Protein AF-A0A956DJS5-F1 (afdb_monomer_lite)

pLDDT: mean 78.7, std 23.46, range [29.69, 98.38]

Radius of gyration: 31.56 Å; chains: 1; bounding box: 101×63×83 Å

Sequence (351 aa):
MPPSDDIDRLMRAALDHLREQRPTEAASSWRAVLSLDPDHGEARTLLAALDNKVLAPSTPRRDVVDIARYVPPRSEPLELHIAPHDEPAPDRDFNFGLTLIQRGHFEEALSVLRPLRRLAPDDERLSVRIREAAEGLLRALYDDLGDLDEVPRRVKALLDDAPATLREVFQLVDGIVTYDDILASSHLGRLTTCKRLVELLEGGYIASVPRQSHSLPSRSASPDPQKRARRKFRNTREFMVPKFADAELDSSDDDGPPSTSRAPTLAPPAPDELEPSSHPSDPEPSSQAPKTDRAPTRDEWQERFAAATRAYLRRDLDEAIRLFERCLAERPDDKRTLHNLEKLRKRRRKP

Secondary structure (DSSP, 8-state):
---HHHHHHHHHHHHHHHHTT-HHHHHHHHHHHHHH-TT-HHHHHHHHHHHHHHSS-----------SS----------------SS--HHHHHHHHHHHHHHT-HHHHHHHHHHHHHH-TT-HHHHHHHHHHHHHHHHHHHHHH--TT--EEE-GGGTTTS-TTTHHHHHH--SSS-HHHHHHH-TT-HHHHHHHHHHHHHTTSEEE-----------------S--S---------------------------------PPPP-PPPP----------PPP----------PPPHHHHHHHHHHHHHHHHTT-HHHHHHHHHHHHHH-TT-HHHHHHHHHHHHHHT--

Structure (mmCIF, N/CA/C/O backbone):
data_AF-A0A956DJS5-F1
#
_entry.id   AF-A0A956DJS5-F1
#
loop_
_atom_site.group_PDB
_atom_site.id
_atom_site.type_symbol
_atom_site.label_atom_id
_atom_site.label_alt_id
_atom_site.label_comp_id
_atom_site.label_asym_id
_atom_site.label_entity_id
_atom_site.label_seq_id
_atom_site.pdbx_PDB_ins_code
_atom_site.Cartn_x
_atom_site.Cartn_y
_atom_site.Cartn_z
_atom_site.occupancy
_atom_site.B_iso_or_equiv
_atom_site.auth_seq_id
_atom_site.auth_comp_id
_atom_site.auth_asym_id
_atom_site.auth_atom_id
_atom_site.pdbx_PDB_model_num
ATOM 1 N N . MET A 1 1 ? 51.069 3.051 9.308 1.00 55.12 1 MET A N 1
ATOM 2 C CA . MET A 1 1 ? 49.837 2.267 9.504 1.00 55.12 1 MET A CA 1
ATOM 3 C C . MET A 1 1 ? 49.299 2.612 10.876 1.00 55.12 1 MET A C 1
ATOM 5 O O . MET A 1 1 ? 50.095 2.565 11.810 1.00 55.12 1 MET A O 1
ATOM 9 N N . PRO A 1 2 ? 48.035 3.043 10.999 1.00 59.53 2 PRO A N 1
ATOM 10 C CA . PRO A 1 2 ? 47.410 3.182 12.309 1.00 59.53 2 PRO A CA 1
ATOM 11 C C . PRO A 1 2 ? 47.469 1.826 13.035 1.00 59.53 2 PRO A C 1
ATOM 13 O O . PRO A 1 2 ? 47.424 0.785 12.373 1.00 59.53 2 PRO A O 1
ATOM 16 N N . PRO A 1 3 ? 47.640 1.804 14.364 1.00 81.25 3 PRO A N 1
ATOM 17 C CA . PRO A 1 3 ? 47.662 0.553 15.105 1.00 81.25 3 PRO A CA 1
ATOM 18 C C . PRO A 1 3 ? 46.282 -0.106 14.997 1.00 81.25 3 PRO A C 1
ATOM 20 O O . PRO A 1 3 ? 45.277 0.483 15.392 1.00 81.25 3 PRO A O 1
ATOM 23 N N . SER A 1 4 ? 46.242 -1.327 14.457 1.00 89.38 4 SER A N 1
ATOM 24 C CA . SER A 1 4 ? 45.027 -2.155 14.330 1.00 89.38 4 SER A CA 1
ATOM 25 C C . SER A 1 4 ? 44.218 -2.205 15.635 1.00 89.38 4 SER A C 1
ATOM 27 O O . SER A 1 4 ? 42.989 -2.213 15.619 1.00 89.38 4 SER A O 1
ATOM 29 N N . ASP A 1 5 ? 44.913 -2.142 16.771 1.00 95.56 5 ASP A N 1
ATOM 30 C CA . ASP A 1 5 ? 44.331 -2.189 18.110 1.00 95.56 5 ASP A CA 1
ATOM 31 C C . ASP A 1 5 ? 43.386 -1.015 18.420 1.00 95.56 5 ASP A C 1
ATOM 33 O O . ASP A 1 5 ? 42.414 -1.185 19.164 1.00 95.56 5 ASP A O 1
ATOM 37 N N . ASP A 1 6 ? 43.632 0.176 17.860 1.00 95.88 6 ASP A N 1
ATOM 38 C CA . ASP A 1 6 ? 42.771 1.344 18.083 1.00 95.88 6 ASP A CA 1
ATOM 39 C C . ASP A 1 6 ? 41.445 1.218 17.319 1.00 95.88 6 ASP A C 1
ATOM 41 O O . ASP A 1 6 ? 40.393 1.572 17.861 1.00 95.88 6 ASP A O 1
ATOM 45 N N . ILE A 1 7 ? 41.479 0.657 16.104 1.00 96.94 7 ILE A N 1
ATOM 46 C CA . ILE A 1 7 ? 40.281 0.372 15.300 1.00 96.94 7 ILE A CA 1
ATOM 47 C C . ILE A 1 7 ? 39.413 -0.665 16.020 1.00 96.94 7 ILE A C 1
ATOM 49 O O . ILE A 1 7 ? 38.229 -0.416 16.257 1.00 96.94 7 ILE A O 1
ATOM 53 N N . ASP A 1 8 ? 40.004 -1.774 16.473 1.00 97.06 8 ASP A N 1
ATOM 54 C CA . ASP A 1 8 ? 39.270 -2.829 17.181 1.00 97.06 8 ASP A CA 1
ATOM 55 C C . ASP A 1 8 ? 38.662 -2.340 18.503 1.00 97.06 8 ASP A C 1
ATOM 57 O O . ASP A 1 8 ? 37.559 -2.750 18.886 1.00 97.06 8 ASP A O 1
ATOM 61 N N . ARG A 1 9 ? 39.369 -1.455 19.220 1.00 97.88 9 ARG A N 1
ATOM 62 C CA . ARG A 1 9 ? 38.865 -0.839 20.455 1.00 97.88 9 ARG A CA 1
ATOM 63 C C . ARG A 1 9 ? 37.656 0.054 20.175 1.00 97.88 9 ARG A C 1
ATOM 65 O O . ARG A 1 9 ? 36.668 -0.034 20.904 1.00 97.88 9 ARG A O 1
ATOM 72 N N . LEU A 1 10 ? 37.715 0.885 19.133 1.00 97.81 10 LEU A N 1
ATOM 73 C CA . LEU A 1 10 ? 36.608 1.764 18.739 1.00 97.81 10 LEU A CA 1
ATOM 74 C C . LEU A 1 10 ? 35.397 0.971 18.230 1.00 97.81 10 LEU A C 1
ATOM 76 O O . LEU A 1 10 ? 34.268 1.294 18.599 1.00 97.81 10 LEU A O 1
ATOM 80 N N . MET A 1 11 ? 35.620 -0.099 17.461 1.00 98.06 11 MET A N 1
ATOM 81 C CA . MET A 1 11 ? 34.554 -0.995 16.999 1.00 98.06 11 MET A CA 1
ATOM 82 C C . MET A 1 11 ? 33.835 -1.677 18.169 1.00 98.06 11 MET A C 1
ATOM 84 O O . MET A 1 11 ? 32.603 -1.703 18.206 1.00 98.06 11 MET A O 1
ATOM 88 N N . ARG A 1 12 ? 34.578 -2.167 19.172 1.00 98.12 12 ARG A N 1
ATOM 89 C CA . ARG A 1 12 ? 33.988 -2.739 20.397 1.00 98.12 12 ARG A CA 1
ATOM 90 C C . ARG A 1 12 ? 33.184 -1.708 21.191 1.00 98.12 12 ARG A C 1
ATOM 92 O O . ARG A 1 12 ? 32.041 -1.991 21.540 1.00 98.12 12 ARG A O 1
ATOM 99 N N . ALA A 1 13 ? 33.732 -0.509 21.398 1.00 98.06 13 ALA A N 1
ATOM 100 C CA . ALA A 1 13 ? 33.034 0.571 22.099 1.00 98.06 13 ALA A CA 1
ATOM 101 C C . ALA A 1 13 ? 31.717 0.962 21.404 1.00 98.06 13 ALA A C 1
ATOM 103 O O . ALA A 1 13 ? 30.693 1.130 22.065 1.00 98.06 13 ALA A O 1
ATOM 104 N N . ALA A 1 14 ? 31.710 1.030 20.068 1.00 97.75 14 ALA A N 1
ATOM 105 C CA . ALA A 1 14 ? 30.505 1.334 19.299 1.00 97.75 14 ALA A CA 1
ATOM 106 C C . ALA A 1 14 ? 29.394 0.286 19.502 1.00 97.75 14 ALA A C 1
ATOM 108 O O . ALA A 1 14 ? 28.222 0.629 19.674 1.00 97.75 14 ALA A O 1
ATOM 109 N N . LEU A 1 15 ? 29.756 -1.001 19.518 1.00 96.62 15 LEU A N 1
ATOM 110 C CA . LEU A 1 15 ? 28.809 -2.092 19.762 1.00 96.62 15 LEU A CA 1
ATOM 111 C C . LEU A 1 15 ? 28.285 -2.097 21.204 1.00 96.62 15 LEU A C 1
ATOM 113 O O . LEU A 1 15 ? 27.111 -2.403 21.421 1.00 96.62 15 LEU A O 1
ATOM 117 N N . ASP A 1 16 ? 29.115 -1.733 22.180 1.00 97.62 16 ASP A N 1
ATOM 118 C CA . ASP A 1 16 ? 28.684 -1.591 23.572 1.00 97.62 16 ASP A CA 1
ATOM 119 C C . ASP A 1 16 ? 27.716 -0.410 23.743 1.00 97.62 16 ASP A C 1
ATOM 121 O O . ASP A 1 16 ? 26.655 -0.577 24.348 1.00 97.62 16 ASP A O 1
ATOM 125 N N . HIS A 1 17 ? 27.969 0.729 23.090 1.00 97.38 17 HIS A N 1
ATOM 126 C CA . HIS A 1 17 ? 27.016 1.844 23.050 1.00 97.38 17 HIS A CA 1
ATOM 127 C C . HIS A 1 17 ? 25.663 1.449 22.442 1.00 97.38 17 HIS A C 1
ATOM 129 O O . HIS A 1 17 ? 24.614 1.847 22.952 1.00 97.38 17 HIS A O 1
ATOM 135 N N . LEU A 1 18 ? 25.643 0.602 21.407 1.00 95.44 18 LEU A N 1
ATOM 136 C CA . LEU A 1 18 ? 24.383 0.066 20.883 1.00 95.44 18 LEU A CA 1
ATOM 137 C C . LEU A 1 18 ? 23.644 -0.825 21.888 1.00 95.44 18 LEU A C 1
ATOM 139 O O . LEU A 1 18 ? 22.414 -0.757 21.965 1.00 95.44 18 LEU A O 1
ATOM 143 N N . ARG A 1 19 ? 24.361 -1.654 22.659 1.00 94.19 19 ARG A N 1
ATOM 144 C CA . ARG A 1 19 ? 23.760 -2.487 23.719 1.00 94.19 19 ARG A CA 1
ATOM 145 C C . ARG A 1 19 ? 23.142 -1.630 24.823 1.00 94.19 19 ARG A C 1
ATOM 147 O O . ARG A 1 19 ? 22.091 -1.989 25.347 1.00 94.19 19 ARG A O 1
ATOM 154 N N . GLU A 1 20 ? 23.756 -0.487 25.114 1.00 96.38 20 GLU A N 1
ATOM 155 C CA . GLU A 1 20 ? 23.277 0.517 26.072 1.00 96.38 20 GLU A CA 1
ATOM 156 C C . GLU A 1 20 ? 22.179 1.440 25.516 1.00 96.38 20 GLU A C 1
ATOM 158 O O . GLU A 1 20 ? 21.721 2.330 26.225 1.00 96.38 20 GLU A O 1
ATOM 163 N N . GLN A 1 21 ? 21.731 1.237 24.270 1.00 93.94 21 GLN A N 1
ATOM 164 C CA . GLN A 1 21 ? 20.752 2.100 23.592 1.00 93.94 21 GLN A CA 1
ATOM 165 C C . GLN A 1 21 ? 21.219 3.560 23.438 1.00 93.94 21 GLN A C 1
ATOM 167 O O . GLN A 1 21 ? 20.415 4.489 23.481 1.00 93.94 21 GLN A O 1
ATOM 172 N N . ARG A 1 22 ? 22.520 3.759 23.209 1.00 96.75 22 ARG A N 1
ATOM 173 C CA . ARG A 1 22 ? 23.177 5.058 22.995 1.00 96.75 22 ARG A CA 1
ATOM 174 C C . ARG A 1 22 ? 23.642 5.203 21.535 1.00 96.75 22 ARG A C 1
ATOM 176 O O . ARG A 1 22 ? 24.832 5.071 21.240 1.00 96.75 22 ARG A O 1
ATOM 183 N N . PRO A 1 23 ? 22.715 5.398 20.574 1.00 95.50 23 PRO A N 1
ATOM 184 C CA . PRO A 1 23 ? 23.035 5.364 19.145 1.00 95.50 23 PRO A CA 1
ATOM 185 C C . PRO A 1 23 ? 23.939 6.523 18.704 1.00 95.50 23 PRO A C 1
ATOM 187 O O . PRO A 1 23 ? 24.769 6.350 17.817 1.00 95.50 23 PRO A O 1
ATOM 190 N N . THR A 1 24 ? 23.826 7.693 19.333 1.00 95.25 24 THR A N 1
ATOM 191 C CA . THR A 1 24 ? 24.647 8.871 19.019 1.00 95.25 24 THR A CA 1
ATOM 192 C C . THR A 1 24 ? 26.132 8.638 19.289 1.00 95.25 24 THR A C 1
ATOM 194 O O . THR A 1 24 ? 26.986 9.013 18.484 1.00 95.25 24 THR A O 1
ATOM 197 N N . GLU A 1 25 ? 26.445 7.960 20.388 1.00 96.38 25 GLU A N 1
ATOM 198 C CA . GLU A 1 25 ? 27.799 7.609 20.793 1.00 96.38 25 GLU A CA 1
ATOM 199 C C . GLU A 1 25 ? 28.357 6.488 19.918 1.00 96.38 25 GLU A C 1
ATOM 201 O O . GLU A 1 25 ? 29.492 6.595 19.458 1.00 96.38 25 GLU A O 1
ATOM 206 N N . ALA A 1 26 ? 27.537 5.484 19.581 1.00 97.31 26 ALA A N 1
ATOM 207 C CA . ALA A 1 26 ? 27.912 4.452 18.613 1.00 97.31 26 ALA A CA 1
ATOM 208 C C . ALA A 1 26 ? 28.283 5.055 17.244 1.00 97.31 26 ALA A C 1
ATOM 210 O O . ALA A 1 26 ? 29.326 4.721 16.679 1.00 97.31 26 ALA A O 1
ATOM 211 N N . ALA A 1 27 ? 27.480 6.007 16.747 1.00 96.62 27 ALA A N 1
ATOM 212 C CA . ALA A 1 27 ? 27.764 6.723 15.504 1.00 96.62 27 ALA A CA 1
ATOM 213 C C . ALA A 1 27 ? 29.083 7.508 15.579 1.00 96.62 27 ALA A C 1
ATOM 215 O O . ALA A 1 27 ? 29.861 7.501 14.627 1.00 96.62 27 ALA A O 1
ATOM 216 N N . SER A 1 28 ? 29.356 8.169 16.709 1.00 97.50 28 SER A N 1
ATOM 217 C CA . SER A 1 28 ? 30.620 8.882 16.936 1.00 97.50 28 SER A CA 1
ATOM 218 C C . SER A 1 28 ? 31.825 7.934 16.884 1.00 97.50 28 SER A C 1
ATOM 220 O O . SER A 1 28 ? 32.803 8.215 16.188 1.00 97.50 28 SER A O 1
ATOM 222 N N . SER A 1 29 ? 31.730 6.767 17.530 1.00 97.88 29 SER A N 1
ATOM 223 C CA . SER A 1 29 ? 32.787 5.750 17.515 1.00 97.88 29 SER A CA 1
ATOM 224 C C . SER A 1 29 ? 33.063 5.200 16.111 1.00 97.88 29 SER A C 1
ATOM 226 O O . SER A 1 29 ? 34.227 5.086 15.733 1.00 97.88 29 SER A 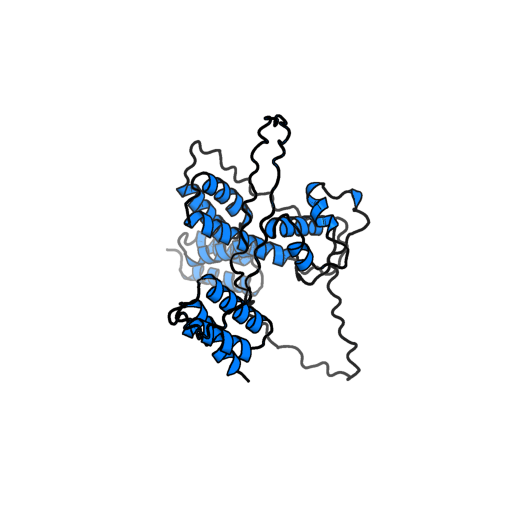O 1
ATOM 228 N N . TRP A 1 30 ? 32.039 4.926 15.293 1.00 97.88 30 TRP A N 1
ATOM 229 C CA . TRP A 1 30 ? 32.261 4.485 13.907 1.00 97.88 30 TRP A CA 1
ATOM 230 C C . TRP A 1 30 ? 32.817 5.586 13.003 1.00 97.88 30 TRP A C 1
ATOM 232 O O . TRP A 1 30 ? 33.661 5.300 12.157 1.00 97.88 30 TRP A O 1
ATOM 242 N N . ARG A 1 31 ? 32.423 6.852 13.196 1.00 97.81 31 ARG A N 1
ATOM 243 C CA . ARG A 1 31 ? 33.061 7.974 12.482 1.00 97.81 31 ARG A CA 1
ATOM 244 C C . ARG A 1 31 ? 34.539 8.096 12.848 1.00 97.81 31 ARG A C 1
ATOM 246 O O . ARG A 1 31 ? 35.350 8.358 11.969 1.00 97.81 31 ARG A O 1
ATOM 253 N N . ALA A 1 32 ? 34.904 7.847 14.107 1.00 97.56 32 ALA A N 1
ATOM 254 C CA . ALA A 1 32 ? 36.306 7.809 14.521 1.00 97.56 32 ALA A CA 1
ATOM 255 C C . ALA A 1 32 ? 37.089 6.670 13.840 1.00 97.56 32 ALA A C 1
ATOM 257 O O . ALA A 1 32 ? 38.228 6.891 13.438 1.00 97.56 32 ALA A O 1
ATOM 258 N N . VAL A 1 33 ? 36.473 5.496 13.636 1.00 97.88 33 VAL A N 1
ATOM 259 C CA . VAL A 1 33 ? 37.070 4.405 12.837 1.00 97.88 33 VAL A CA 1
ATOM 260 C C . VAL A 1 33 ? 37.312 4.855 11.396 1.00 97.88 33 VAL A C 1
ATOM 262 O O . VAL A 1 33 ? 38.421 4.696 10.898 1.00 97.88 33 VAL A O 1
ATOM 265 N N . LEU A 1 34 ? 36.324 5.487 10.756 1.00 97.19 34 LEU A N 1
ATOM 266 C CA . LEU A 1 34 ? 36.444 5.968 9.372 1.00 97.19 34 LEU A CA 1
ATOM 267 C C . LEU A 1 34 ? 37.461 7.109 9.203 1.00 97.19 34 LEU A C 1
ATOM 269 O O . LEU A 1 34 ? 38.010 7.285 8.121 1.00 97.19 34 LEU A O 1
ATOM 273 N N . SER A 1 35 ? 37.749 7.871 10.261 1.00 96.69 35 SER A N 1
ATOM 274 C CA . SER A 1 35 ? 38.840 8.854 10.255 1.00 96.69 35 SER A CA 1
ATOM 275 C C . SER A 1 35 ? 40.230 8.205 10.286 1.00 96.69 35 SER A C 1
ATOM 277 O O . SER A 1 35 ? 41.184 8.802 9.791 1.00 96.69 35 SER A O 1
ATOM 279 N N . LEU A 1 36 ? 40.362 7.012 10.882 1.00 96.56 36 LEU A N 1
ATOM 280 C CA . LEU A 1 36 ? 41.622 6.254 10.929 1.00 96.56 36 LEU A CA 1
ATOM 281 C C . LEU A 1 36 ? 41.824 5.400 9.674 1.00 96.56 36 LEU A C 1
ATOM 283 O O . LEU A 1 36 ? 42.936 5.330 9.152 1.00 96.56 36 LEU A O 1
ATOM 287 N N . ASP A 1 37 ? 40.752 4.766 9.203 1.00 97.56 37 ASP A N 1
ATOM 288 C CA . ASP A 1 37 ? 40.709 3.973 7.981 1.00 97.56 37 ASP A CA 1
ATOM 289 C C . ASP A 1 37 ? 39.448 4.336 7.180 1.00 97.56 37 ASP A C 1
ATOM 291 O O . ASP A 1 37 ? 38.362 3.801 7.443 1.00 97.56 37 ASP A O 1
ATOM 295 N N . PRO A 1 38 ? 39.574 5.246 6.194 1.00 97.38 38 PRO A N 1
ATOM 296 C CA . PRO A 1 38 ? 38.453 5.655 5.366 1.00 97.38 38 PRO A CA 1
ATOM 297 C C . PRO A 1 38 ? 37.752 4.482 4.693 1.00 97.38 38 PRO A C 1
ATOM 299 O O . PRO A 1 38 ? 36.531 4.547 4.552 1.00 97.38 38 PRO A O 1
ATOM 302 N N . ASP A 1 39 ? 38.475 3.423 4.315 1.00 96.75 39 ASP A N 1
ATOM 303 C CA . ASP A 1 39 ? 37.975 2.287 3.532 1.00 96.75 39 ASP A CA 1
ATOM 304 C C . ASP A 1 39 ? 37.471 1.113 4.381 1.00 96.75 39 ASP A C 1
ATOM 306 O O . ASP A 1 39 ? 37.135 0.050 3.850 1.00 96.75 39 ASP A O 1
ATOM 310 N N . HIS A 1 40 ? 37.298 1.321 5.689 1.00 97.19 40 HIS A N 1
ATOM 311 C CA . HIS A 1 40 ? 36.772 0.307 6.594 1.00 97.19 40 HIS A CA 1
ATOM 312 C C . HIS A 1 40 ? 35.292 -0.023 6.301 1.00 97.19 40 HIS A C 1
ATOM 314 O O . HIS A 1 40 ? 34.356 0.607 6.809 1.00 97.19 40 HIS A O 1
ATOM 320 N N . GLY A 1 41 ? 35.061 -1.065 5.495 1.00 96.38 41 GLY A N 1
ATOM 321 C CA . GLY A 1 41 ? 33.735 -1.427 4.973 1.00 96.38 41 GLY A CA 1
ATOM 322 C C . GLY A 1 41 ? 32.670 -1.717 6.040 1.00 96.38 41 GLY A C 1
ATOM 323 O O . GLY A 1 41 ? 31.510 -1.328 5.879 1.00 96.38 41 GLY A O 1
ATOM 324 N N . GLU A 1 42 ? 33.049 -2.347 7.157 1.00 97.31 42 GLU A N 1
ATOM 325 C CA . GLU A 1 42 ? 32.104 -2.683 8.234 1.00 97.31 42 GLU A CA 1
ATOM 326 C C . GLU A 1 42 ? 31.550 -1.433 8.939 1.00 97.31 42 GLU A C 1
ATOM 328 O O . GLU A 1 42 ? 30.335 -1.297 9.079 1.00 97.31 42 GLU A O 1
ATOM 333 N N . ALA A 1 43 ? 32.410 -0.474 9.305 1.00 97.56 43 ALA A N 1
ATOM 334 C CA . ALA A 1 43 ? 32.007 0.776 9.945 1.00 97.56 43 ALA A CA 1
ATOM 335 C C . ALA A 1 43 ? 31.078 1.614 9.046 1.00 97.56 43 ALA A C 1
ATOM 337 O O . ALA A 1 43 ? 30.078 2.139 9.536 1.00 97.56 43 ALA A O 1
ATOM 338 N N . ARG A 1 44 ? 31.335 1.677 7.725 1.00 98.19 44 ARG A N 1
ATOM 339 C CA . ARG A 1 44 ? 30.422 2.335 6.763 1.00 98.19 44 ARG A CA 1
ATOM 340 C C . ARG A 1 44 ? 29.048 1.659 6.734 1.00 98.19 44 ARG A C 1
ATOM 342 O O . ARG A 1 44 ? 28.025 2.339 6.779 1.00 98.19 44 ARG A O 1
ATOM 349 N N . THR A 1 45 ? 29.027 0.325 6.679 1.00 95.94 45 THR A N 1
ATOM 350 C CA . THR A 1 45 ? 27.783 -0.462 6.621 1.00 95.94 45 THR A CA 1
ATOM 351 C C . THR A 1 45 ? 26.944 -0.272 7.885 1.00 95.94 45 THR A C 1
ATOM 353 O O . THR A 1 45 ? 25.735 -0.053 7.804 1.00 95.94 45 THR A O 1
ATOM 356 N N . LEU A 1 46 ? 27.581 -0.313 9.058 1.00 96.62 46 LEU A N 1
ATOM 357 C CA . LEU A 1 46 ? 26.909 -0.135 10.345 1.00 96.62 46 LEU A CA 1
ATOM 358 C C . LEU A 1 46 ? 26.388 1.292 10.545 1.00 96.62 46 LEU A C 1
ATOM 360 O O . LEU A 1 46 ? 25.278 1.466 11.047 1.00 96.62 46 LEU A O 1
ATOM 364 N N . LEU A 1 47 ? 27.142 2.303 10.107 1.00 96.75 47 LEU A N 1
ATOM 365 C CA . LEU A 1 47 ? 26.714 3.698 10.177 1.00 96.75 47 LEU A CA 1
ATOM 366 C C . LEU A 1 47 ? 25.501 3.960 9.270 1.00 96.75 47 LEU A C 1
ATOM 368 O O . LEU A 1 47 ? 24.518 4.529 9.733 1.00 96.75 47 LEU A O 1
ATOM 372 N N . ALA A 1 48 ? 25.505 3.434 8.040 1.00 94.94 48 ALA A N 1
ATOM 373 C CA . ALA A 1 48 ? 24.349 3.511 7.141 1.00 94.94 48 ALA A CA 1
ATOM 374 C C . ALA A 1 48 ? 23.108 2.797 7.713 1.00 94.94 48 ALA A C 1
ATOM 376 O O . ALA A 1 48 ? 21.989 3.305 7.626 1.00 94.94 48 ALA A O 1
ATOM 377 N N . ALA A 1 49 ? 23.290 1.627 8.337 1.00 93.75 49 ALA A N 1
ATOM 378 C CA . ALA A 1 49 ? 22.199 0.908 8.993 1.00 93.75 49 ALA A CA 1
ATOM 379 C C . ALA A 1 49 ? 21.624 1.682 10.192 1.00 93.75 49 ALA A C 1
ATOM 381 O O . ALA A 1 49 ? 20.415 1.639 10.434 1.00 93.75 49 ALA A O 1
ATOM 382 N N . LEU A 1 50 ? 22.476 2.386 10.943 1.00 94.62 50 LEU A N 1
ATOM 383 C CA . LEU A 1 50 ? 22.049 3.202 12.072 1.00 94.62 50 LEU A CA 1
ATOM 384 C C . LEU A 1 50 ? 21.313 4.462 11.622 1.00 94.62 50 LEU A C 1
ATOM 386 O O . LEU A 1 50 ? 20.270 4.757 12.198 1.00 94.62 50 LEU A O 1
ATOM 390 N N . ASP A 1 51 ? 21.791 5.149 10.584 1.00 91.25 51 ASP A N 1
ATOM 391 C CA . ASP A 1 51 ? 21.108 6.320 10.028 1.00 91.25 51 ASP A CA 1
ATOM 392 C C . ASP A 1 51 ? 19.698 5.942 9.560 1.00 91.25 51 ASP A C 1
ATOM 394 O O . ASP A 1 51 ? 18.734 6.587 9.961 1.00 91.25 51 ASP A O 1
ATOM 398 N N . ASN A 1 52 ? 19.536 4.811 8.863 1.00 82.25 52 ASN A N 1
ATOM 399 C CA . ASN A 1 52 ? 18.214 4.296 8.477 1.00 82.25 52 ASN A CA 1
ATOM 400 C C . ASN A 1 52 ? 17.297 4.003 9.678 1.00 82.25 52 ASN A C 1
ATOM 402 O O . ASN A 1 52 ? 16.078 4.121 9.578 1.00 82.25 52 ASN A O 1
ATOM 406 N N . LYS A 1 53 ? 17.866 3.610 10.824 1.00 84.12 53 LYS A N 1
ATOM 407 C CA . LYS A 1 53 ? 17.106 3.291 12.040 1.00 84.12 53 LYS A CA 1
ATOM 408 C C . LYS A 1 53 ? 16.759 4.529 12.869 1.00 84.12 53 LYS A C 1
ATOM 410 O O . LYS A 1 53 ? 15.717 4.533 13.512 1.00 84.12 53 LYS A O 1
ATOM 415 N N . VAL A 1 54 ? 17.622 5.544 12.882 1.00 77.88 54 VAL A N 1
ATOM 416 C CA . VAL A 1 54 ? 17.377 6.830 13.555 1.00 77.88 54 VAL A CA 1
ATOM 417 C C . VAL A 1 54 ? 16.424 7.699 12.727 1.00 77.88 54 VAL A C 1
ATOM 419 O O . VAL A 1 54 ? 15.604 8.411 13.299 1.00 77.88 54 VAL A O 1
ATOM 422 N N . LEU A 1 55 ? 16.489 7.597 11.395 1.00 54.69 55 LEU A N 1
ATOM 423 C CA . LEU A 1 55 ? 15.562 8.245 10.462 1.00 54.69 55 LEU A CA 1
ATOM 424 C C . LEU A 1 55 ? 14.195 7.563 10.393 1.00 54.69 55 LEU A C 1
ATOM 426 O O . LEU A 1 55 ? 13.246 8.195 9.944 1.00 54.69 55 LEU A O 1
ATOM 430 N N . ALA A 1 56 ? 14.065 6.314 10.845 1.00 48.94 56 ALA A N 1
ATOM 431 C CA . ALA A 1 56 ? 12.756 5.727 11.083 1.00 48.94 56 ALA A CA 1
ATOM 432 C C . ALA A 1 56 ? 12.196 6.346 12.375 1.00 48.94 56 ALA A C 1
ATOM 434 O O . ALA A 1 56 ? 12.682 5.993 13.456 1.00 48.94 56 ALA A O 1
ATOM 435 N N . PRO A 1 57 ? 11.214 7.271 12.316 1.00 44.56 57 PRO A N 1
ATOM 436 C CA . PRO A 1 57 ? 10.612 7.801 13.525 1.00 44.56 57 PRO A CA 1
ATOM 437 C C . PRO A 1 57 ? 10.074 6.610 14.309 1.00 44.56 57 PRO A C 1
ATOM 439 O O . PRO A 1 57 ? 9.220 5.863 13.832 1.00 44.56 57 PRO A O 1
ATOM 442 N N . SER A 1 58 ? 10.605 6.395 15.511 1.00 43.44 58 SER A N 1
ATOM 443 C CA . SER A 1 58 ? 9.993 5.484 16.461 1.00 43.44 58 SER A CA 1
ATOM 444 C C . SER A 1 58 ? 8.589 6.019 16.701 1.00 43.44 58 SER A C 1
ATOM 446 O O . SER A 1 58 ? 8.433 6.998 17.428 1.00 43.44 58 SER A O 1
ATOM 448 N N . THR A 1 59 ? 7.588 5.433 16.045 1.00 43.31 59 THR A N 1
ATOM 449 C CA . THR A 1 59 ? 6.180 5.748 16.270 1.00 43.31 59 THR A CA 1
ATOM 450 C C . THR A 1 59 ? 5.951 5.684 17.777 1.00 43.31 59 THR A C 1
ATOM 452 O O . THR A 1 59 ? 6.100 4.597 18.356 1.00 43.31 59 THR A O 1
ATOM 455 N N . PRO A 1 60 ? 5.680 6.812 18.455 1.00 39.53 60 PRO A N 1
ATOM 456 C CA . PRO A 1 60 ? 5.417 6.771 19.878 1.00 39.53 60 PRO A CA 1
ATOM 457 C C . PRO A 1 60 ? 4.189 5.887 20.081 1.00 39.53 60 PRO A C 1
ATOM 459 O O . PRO A 1 60 ? 3.163 6.069 19.424 1.00 39.53 60 PRO A O 1
ATOM 462 N N . ARG A 1 61 ? 4.287 4.907 20.987 1.00 41.72 61 ARG A N 1
ATOM 463 C CA . ARG A 1 61 ? 3.098 4.262 21.548 1.00 41.72 61 ARG A CA 1
ATOM 464 C C . ARG A 1 61 ? 2.271 5.378 22.183 1.00 41.72 61 ARG A C 1
ATOM 466 O O . ARG A 1 61 ? 2.645 5.895 23.231 1.00 41.72 61 ARG A O 1
ATOM 473 N N . ARG A 1 62 ? 1.212 5.788 21.482 1.00 42.25 62 ARG A N 1
ATOM 474 C CA . ARG A 1 62 ? 0.230 6.789 21.903 1.00 42.25 62 ARG A CA 1
ATOM 475 C C . ARG A 1 62 ? -0.498 6.258 23.137 1.00 42.25 62 ARG A C 1
ATOM 477 O O . ARG A 1 62 ? -1.515 5.581 23.022 1.00 42.25 62 ARG A O 1
ATOM 484 N N . ASP A 1 63 ? 0.041 6.562 24.310 1.00 38.78 63 ASP A N 1
ATOM 485 C CA . ASP A 1 63 ? -0.786 6.683 25.500 1.00 38.78 63 ASP A CA 1
ATOM 486 C C . ASP A 1 63 ? -1.638 7.948 25.346 1.00 38.78 63 ASP A C 1
ATOM 488 O O . ASP A 1 63 ? -1.190 8.987 24.858 1.00 38.78 63 ASP A O 1
ATOM 492 N N . VAL A 1 64 ? -2.910 7.791 25.690 1.00 43.53 64 VAL A N 1
ATOM 493 C CA . VAL A 1 64 ? -4.015 8.732 25.515 1.00 43.53 64 VAL A CA 1
ATOM 494 C C . VAL A 1 64 ? -3.681 10.091 26.143 1.00 43.53 64 VAL A C 1
ATOM 496 O O . VAL A 1 64 ? -3.823 10.269 27.349 1.00 43.53 64 VAL A O 1
ATOM 499 N N . VAL A 1 65 ? -3.257 11.060 25.330 1.00 38.34 65 VAL A N 1
ATOM 500 C CA . VAL A 1 65 ? -3.180 12.480 25.705 1.00 38.34 65 VAL A CA 1
ATOM 501 C C . VAL A 1 65 ? -3.781 13.315 24.575 1.00 38.34 65 VAL A C 1
ATOM 503 O O . VAL A 1 65 ? -3.485 13.083 23.404 1.00 38.34 65 VAL A O 1
ATOM 506 N N . ASP A 1 66 ? -4.655 14.246 24.965 1.00 43.72 66 ASP A N 1
ATOM 507 C CA . ASP A 1 66 ? -5.442 15.195 24.166 1.00 43.72 66 ASP A CA 1
ATOM 508 C C . ASP A 1 66 ? -4.859 15.562 22.785 1.00 43.72 66 ASP A C 1
ATOM 510 O O . ASP A 1 66 ? -4.001 16.435 22.638 1.00 43.72 66 ASP A O 1
ATOM 514 N N . ILE A 1 67 ? -5.413 14.940 21.739 1.00 42.16 67 ILE A N 1
ATOM 515 C CA . ILE A 1 67 ? -5.129 15.207 20.319 1.00 42.16 67 ILE A CA 1
ATOM 516 C C . ILE A 1 67 ? -6.044 16.335 19.823 1.00 42.16 67 ILE A C 1
ATOM 518 O O . ILE A 1 67 ? -6.800 16.173 18.872 1.00 42.16 67 ILE A O 1
ATOM 522 N N . ALA A 1 68 ? -6.029 17.491 20.482 1.00 39.94 68 ALA A N 1
ATOM 523 C CA . ALA A 1 68 ? -6.810 18.625 19.989 1.00 39.94 68 ALA A CA 1
ATOM 524 C C . ALA A 1 68 ? -6.049 19.482 18.965 1.00 39.94 68 ALA A C 1
ATOM 526 O O . ALA A 1 68 ? -6.694 20.244 18.253 1.00 39.94 68 ALA A O 1
ATOM 527 N N . ARG A 1 69 ? -4.703 19.426 18.880 1.00 44.06 69 ARG A N 1
ATOM 528 C CA . ARG A 1 69 ? -3.932 20.381 18.039 1.00 44.06 69 ARG A CA 1
ATOM 529 C C . ARG A 1 69 ? -2.596 19.904 17.451 1.00 44.06 69 ARG A C 1
ATOM 531 O O . ARG A 1 69 ? -1.851 20.737 16.945 1.00 44.06 69 ARG A O 1
ATOM 538 N N . TYR A 1 70 ? -2.259 18.616 17.489 1.00 36.97 70 TYR A N 1
ATOM 539 C CA . TYR A 1 70 ? -1.019 18.143 16.857 1.00 36.97 70 TYR A CA 1
ATOM 540 C C . TYR A 1 70 ? -1.306 17.496 15.501 1.00 36.97 70 TYR A C 1
ATOM 542 O O . TYR A 1 70 ? -1.572 16.299 15.422 1.00 36.97 70 TYR A O 1
ATOM 550 N N . VAL A 1 71 ? -1.252 18.315 14.449 1.00 42.34 71 VAL A N 1
ATOM 551 C CA . VAL A 1 71 ? -1.055 17.858 13.069 1.00 42.34 71 VAL A CA 1
ATOM 552 C C . VAL A 1 71 ? 0.457 17.652 12.928 1.00 42.34 71 VAL A C 1
ATOM 554 O O . VAL A 1 71 ? 1.185 18.648 12.974 1.00 42.34 71 VAL A O 1
ATOM 557 N N . PRO A 1 72 ? 0.982 16.413 12.858 1.00 35.12 72 PRO A N 1
ATOM 558 C CA . PRO A 1 72 ? 2.396 16.231 12.552 1.00 35.12 72 PRO A CA 1
ATOM 559 C C . PRO A 1 72 ? 2.695 16.920 11.213 1.00 35.12 72 PRO A C 1
ATOM 561 O O . PRO A 1 72 ? 1.860 16.847 10.307 1.00 35.12 72 PRO A O 1
ATOM 564 N N . PRO A 1 73 ? 3.843 17.605 11.061 1.00 36.22 73 PRO A N 1
ATOM 565 C CA . PRO A 1 73 ? 4.234 18.112 9.759 1.00 36.22 73 PRO A CA 1
ATOM 566 C C . PRO A 1 73 ? 4.332 16.906 8.828 1.00 36.22 73 PRO A C 1
ATOM 568 O O . PRO A 1 73 ? 5.157 16.014 9.038 1.00 36.22 73 PRO A O 1
ATOM 571 N N . ARG A 1 74 ? 3.427 16.864 7.843 1.00 49.03 74 ARG A N 1
ATOM 572 C CA . ARG A 1 74 ? 3.517 15.993 6.672 1.00 49.03 74 ARG A CA 1
ATOM 573 C C . ARG A 1 74 ? 4.973 16.068 6.234 1.00 49.03 74 ARG A C 1
ATOM 575 O O . ARG A 1 74 ? 5.476 17.185 6.099 1.00 49.03 74 ARG A O 1
ATOM 582 N N . SER A 1 75 ? 5.657 14.929 6.109 1.00 40.19 75 SER A N 1
ATOM 583 C CA . SER A 1 75 ? 6.960 14.893 5.447 1.00 40.19 75 SER A CA 1
ATOM 584 C C . SER A 1 75 ? 6.790 15.744 4.203 1.00 40.19 75 SER A C 1
ATOM 586 O O . SER A 1 75 ? 5.891 15.439 3.413 1.00 40.19 75 SER A O 1
ATOM 588 N N . GLU A 1 76 ? 7.495 16.880 4.122 1.00 44.75 76 GLU A N 1
ATOM 589 C CA . GLU A 1 76 ? 7.391 17.718 2.935 1.00 44.75 76 GLU A CA 1
ATOM 590 C C . GLU A 1 76 ? 7.575 16.758 1.766 1.00 44.75 76 GLU A C 1
ATOM 592 O O . GLU A 1 76 ? 8.502 15.934 1.840 1.00 44.75 76 GLU A O 1
ATOM 59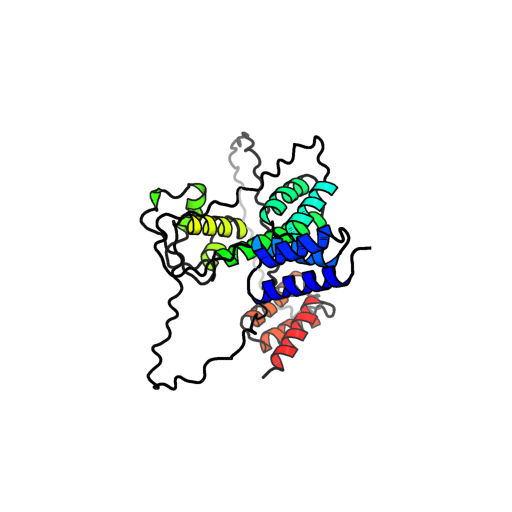7 N N . PRO A 1 77 ? 6.642 16.738 0.786 1.00 50.72 77 PRO A N 1
ATOM 598 C CA . PRO A 1 77 ? 6.835 15.914 -0.393 1.00 50.72 77 PRO A CA 1
ATOM 599 C C . PRO A 1 77 ? 8.261 16.198 -0.806 1.00 50.72 77 PRO A C 1
ATOM 601 O O . PRO A 1 77 ? 8.619 17.375 -0.875 1.00 50.72 77 PRO A O 1
ATOM 604 N N . LEU A 1 78 ? 9.093 15.158 -0.919 1.00 48.97 78 LEU A N 1
ATOM 605 C CA . LEU A 1 78 ? 10.437 15.339 -1.426 1.00 48.97 78 LEU A CA 1
ATOM 606 C C . LEU A 1 78 ? 10.218 16.085 -2.731 1.00 48.97 78 LEU A C 1
ATOM 608 O O . LEU A 1 78 ? 9.775 15.498 -3.719 1.00 48.97 78 LEU A O 1
ATOM 612 N N . GLU A 1 79 ? 10.465 17.396 -2.715 1.00 41.94 79 GLU A N 1
ATOM 613 C CA . GLU A 1 79 ? 10.623 18.188 -3.905 1.00 41.94 79 GLU A CA 1
ATOM 614 C C . GLU A 1 79 ? 11.957 17.699 -4.447 1.00 41.94 79 GLU A C 1
ATOM 616 O O . GLU A 1 79 ? 12.990 18.365 -4.411 1.00 41.94 79 GLU A O 1
ATOM 621 N N . LEU A 1 80 ? 11.939 16.467 -4.957 1.00 50.34 80 LEU A N 1
ATOM 622 C CA . LEU A 1 80 ? 12.669 16.118 -6.133 1.00 50.34 80 LEU A CA 1
ATOM 623 C C . LEU A 1 80 ? 12.165 17.120 -7.163 1.00 50.34 80 LEU A C 1
ATOM 625 O O . LEU A 1 80 ? 11.227 16.884 -7.921 1.00 50.34 80 LEU A O 1
ATOM 629 N N . HIS A 1 81 ? 12.803 18.287 -7.129 1.00 46.59 81 HIS A N 1
ATOM 630 C CA . HIS A 1 81 ? 13.011 19.156 -8.255 1.00 46.59 81 HIS A CA 1
ATOM 631 C C . HIS A 1 81 ? 13.728 18.277 -9.279 1.00 46.59 81 HIS A C 1
ATOM 633 O O . HIS A 1 81 ? 14.950 18.297 -9.435 1.00 46.59 81 HIS A O 1
ATOM 639 N N . ILE A 1 82 ? 12.950 17.413 -9.934 1.00 52.25 82 ILE A N 1
ATOM 640 C CA . ILE A 1 82 ? 13.299 16.847 -11.215 1.00 52.25 82 ILE A CA 1
ATOM 641 C C . ILE A 1 82 ? 13.296 18.090 -12.084 1.00 52.25 82 ILE A C 1
ATOM 643 O O . ILE A 1 82 ? 12.246 18.520 -12.559 1.00 52.25 82 ILE A O 1
ATOM 647 N N . ALA A 1 83 ? 14.456 18.748 -12.172 1.00 51.09 83 ALA A N 1
ATOM 648 C CA . ALA A 1 83 ? 14.673 19.772 -13.171 1.00 51.09 83 ALA A CA 1
ATOM 649 C C . ALA A 1 83 ? 14.121 19.172 -14.466 1.00 51.09 83 ALA A C 1
ATOM 651 O O . ALA A 1 83 ? 14.499 18.030 -14.756 1.00 51.09 83 ALA A O 1
ATOM 652 N N . PRO A 1 84 ? 13.163 19.832 -15.144 1.00 55.22 84 PRO A N 1
ATOM 653 C CA . PRO A 1 84 ? 12.558 19.293 -16.348 1.00 55.22 84 PRO A CA 1
ATOM 654 C C . PRO A 1 84 ? 13.706 18.972 -17.295 1.00 55.22 84 PRO A C 1
ATOM 656 O O . PRO A 1 84 ? 14.356 19.857 -17.839 1.00 55.22 84 PRO A O 1
ATOM 659 N N . HIS A 1 85 ? 14.062 17.693 -17.361 1.00 50.69 85 HIS A N 1
ATOM 660 C CA . HIS A 1 85 ? 15.092 17.231 -18.256 1.00 50.69 85 HIS A CA 1
ATOM 661 C C . HIS A 1 85 ? 14.432 17.276 -19.624 1.00 50.69 85 HIS A C 1
ATOM 663 O O . HIS A 1 85 ? 13.387 16.656 -19.809 1.00 50.69 85 HIS A O 1
ATOM 669 N N . ASP A 1 86 ? 15.023 18.048 -20.533 1.00 58.94 86 ASP A N 1
ATOM 670 C CA . ASP A 1 86 ? 14.439 18.426 -21.825 1.00 58.94 86 ASP A CA 1
ATOM 671 C C . ASP A 1 86 ? 14.058 17.243 -22.737 1.00 58.94 86 ASP A C 1
ATOM 673 O O . ASP A 1 86 ? 13.396 17.451 -23.749 1.00 58.94 86 ASP A O 1
ATOM 677 N N . GLU A 1 87 ? 14.386 15.999 -22.375 1.00 75.19 87 GLU A N 1
ATOM 678 C CA . GLU A 1 87 ? 13.879 14.812 -23.058 1.00 75.19 87 GLU A CA 1
ATOM 679 C C . GLU A 1 87 ? 13.443 13.717 -22.066 1.00 75.19 87 GLU A C 1
ATOM 681 O O . GLU A 1 87 ? 14.210 13.361 -21.159 1.00 75.19 87 GLU A O 1
ATOM 686 N N . PRO A 1 88 ? 12.229 13.147 -22.230 1.00 75.81 88 PRO A N 1
ATOM 687 C CA . PRO A 1 88 ? 11.809 11.978 -21.473 1.00 75.81 88 PRO A CA 1
ATOM 688 C C . PRO A 1 88 ? 12.721 10.808 -21.847 1.00 75.81 88 PRO A C 1
ATOM 690 O O . PRO A 1 88 ? 12.720 10.339 -22.984 1.00 75.81 88 PRO A O 1
ATOM 693 N N . ALA A 1 89 ? 13.507 10.336 -20.884 1.00 89.31 89 ALA A N 1
ATOM 694 C CA . ALA A 1 89 ? 14.339 9.149 -21.027 1.00 89.31 89 ALA A CA 1
ATOM 695 C C . ALA A 1 89 ? 13.606 7.974 -20.356 1.00 89.31 89 ALA A C 1
ATOM 697 O O . ALA A 1 89 ? 13.838 7.724 -19.168 1.00 89.31 89 ALA A O 1
ATOM 698 N N . PRO A 1 90 ? 12.716 7.252 -21.072 1.00 90.44 90 PRO A N 1
ATOM 699 C CA . PRO A 1 90 ? 11.794 6.289 -20.468 1.00 90.44 90 PRO A CA 1
ATOM 700 C C . PRO A 1 90 ? 12.512 5.195 -19.672 1.00 90.44 90 PRO A C 1
ATOM 702 O O . PRO A 1 90 ? 12.051 4.823 -18.598 1.00 90.44 90 PRO A O 1
ATOM 705 N N . ASP A 1 91 ? 13.685 4.747 -20.129 1.00 92.62 91 ASP A N 1
ATOM 706 C CA . ASP A 1 91 ? 14.497 3.759 -19.409 1.00 92.62 91 ASP A CA 1
ATOM 707 C C . ASP A 1 91 ? 15.046 4.297 -18.079 1.00 92.62 91 ASP A C 1
ATOM 709 O O . ASP A 1 91 ? 15.120 3.569 -17.084 1.00 92.62 91 ASP A O 1
ATOM 713 N N . ARG A 1 92 ? 15.441 5.575 -18.030 1.00 92.19 92 ARG A N 1
ATOM 714 C CA . ARG A 1 92 ? 15.945 6.209 -16.804 1.00 92.19 92 ARG A CA 1
ATOM 715 C C . ARG A 1 92 ? 14.819 6.359 -15.790 1.00 92.19 92 ARG A C 1
ATOM 717 O O . ARG A 1 92 ? 14.993 5.977 -14.635 1.00 92.19 92 ARG A O 1
ATOM 724 N N . ASP A 1 93 ? 13.677 6.870 -16.233 1.00 94.06 93 ASP A N 1
ATOM 725 C CA . ASP A 1 93 ? 12.526 7.129 -15.371 1.00 94.06 93 ASP A CA 1
ATOM 726 C C . ASP A 1 93 ? 11.890 5.810 -14.894 1.00 94.06 93 ASP A C 1
ATOM 728 O O . ASP A 1 93 ? 11.491 5.693 -13.735 1.00 94.06 93 ASP A O 1
ATOM 732 N N . PHE A 1 94 ? 11.901 4.765 -15.732 1.00 95.94 94 PHE A N 1
ATOM 733 C CA . PHE A 1 94 ? 11.519 3.410 -15.332 1.00 95.94 94 PHE A CA 1
ATOM 734 C C . PHE A 1 94 ? 12.420 2.879 -14.211 1.00 95.94 94 PHE A C 1
ATOM 736 O O . PHE A 1 94 ? 11.925 2.444 -13.169 1.00 95.94 94 PHE A O 1
ATOM 743 N N . ASN A 1 95 ? 13.745 2.952 -14.388 1.00 95.56 95 ASN A N 1
ATOM 744 C CA . ASN A 1 95 ? 14.701 2.531 -13.361 1.00 95.56 95 ASN A CA 1
ATOM 745 C C . ASN A 1 95 ? 14.567 3.364 -12.079 1.00 95.56 95 ASN A C 1
ATOM 747 O O . ASN A 1 95 ? 14.653 2.815 -10.981 1.00 95.56 95 ASN A O 1
ATOM 751 N N . PHE A 1 96 ? 14.296 4.665 -12.199 1.00 95.50 96 PHE A N 1
ATOM 752 C CA . PHE A 1 96 ? 14.020 5.523 -11.053 1.00 95.50 96 PHE A CA 1
ATOM 753 C C . PHE A 1 96 ? 12.762 5.064 -10.297 1.00 95.50 96 PHE A C 1
ATOM 755 O O . PHE A 1 96 ? 12.828 4.837 -9.086 1.00 95.50 96 PHE A O 1
ATOM 762 N N . GLY A 1 97 ? 11.665 4.777 -11.005 1.00 96.50 97 GLY A N 1
ATOM 763 C CA . GLY A 1 97 ? 10.463 4.177 -10.421 1.00 96.50 97 GLY A CA 1
ATOM 764 C C . GLY A 1 97 ? 10.744 2.864 -9.676 1.00 96.50 97 GLY A C 1
ATOM 765 O O . GLY A 1 97 ? 10.239 2.661 -8.573 1.00 96.50 97 GLY A O 1
ATOM 766 N N . LEU A 1 98 ? 11.621 2.000 -10.206 1.00 96.69 98 LEU A N 1
ATOM 767 C CA . LEU A 1 98 ? 12.045 0.775 -9.508 1.00 96.69 98 LEU A CA 1
ATOM 768 C C . LEU A 1 98 ? 12.783 1.065 -8.197 1.00 96.69 98 LEU A C 1
ATOM 770 O O . LEU A 1 98 ? 12.538 0.390 -7.195 1.00 96.69 98 LEU A O 1
ATOM 774 N N . THR A 1 99 ? 13.675 2.059 -8.185 1.00 96.31 99 THR A N 1
ATOM 775 C CA . THR A 1 99 ? 14.392 2.441 -6.958 1.00 96.31 99 THR A CA 1
ATOM 776 C C . THR A 1 99 ? 13.448 2.981 -5.884 1.00 96.31 99 THR A C 1
ATOM 778 O O . THR A 1 99 ? 13.646 2.691 -4.704 1.00 96.31 99 THR A O 1
ATOM 781 N N . LEU A 1 100 ? 12.388 3.694 -6.277 1.00 97.25 100 LEU A N 1
ATOM 782 C CA . LEU A 1 100 ? 11.360 4.187 -5.358 1.00 97.25 100 LEU A CA 1
ATOM 783 C C . LEU A 1 100 ? 10.549 3.040 -4.742 1.00 97.25 100 LEU A C 1
ATOM 785 O O . LEU A 1 100 ? 10.378 3.008 -3.523 1.00 97.25 100 LEU A O 1
ATOM 789 N N . ILE A 1 101 ? 10.147 2.042 -5.542 1.00 97.31 101 ILE A N 1
ATOM 790 C CA . ILE A 1 101 ? 9.476 0.827 -5.039 1.00 97.31 101 ILE A CA 1
ATOM 791 C C . ILE A 1 101 ? 10.357 0.109 -4.008 1.00 97.31 101 ILE A C 1
ATOM 793 O O . ILE A 1 101 ? 9.877 -0.261 -2.939 1.00 97.31 101 ILE A O 1
ATOM 797 N N . GLN A 1 102 ? 11.654 -0.057 -4.291 1.00 96.25 102 GLN A N 1
ATOM 798 C CA . GLN A 1 102 ? 12.591 -0.731 -3.380 1.00 96.25 102 GLN A CA 1
ATOM 799 C C . GLN A 1 102 ? 12.771 -0.002 -2.044 1.00 96.25 102 GLN A C 1
ATOM 801 O O . GLN A 1 102 ? 13.038 -0.641 -1.028 1.00 96.25 102 GLN A O 1
ATOM 806 N N . ARG A 1 103 ? 12.622 1.325 -2.040 1.00 96.12 103 ARG A N 1
ATOM 807 C CA . ARG A 1 103 ? 12.693 2.163 -0.836 1.00 96.12 103 ARG A CA 1
ATOM 808 C C . ARG A 1 103 ? 11.353 2.288 -0.102 1.00 96.12 103 ARG A C 1
ATOM 810 O O . ARG A 1 103 ? 11.318 2.875 0.971 1.00 96.12 103 ARG A O 1
ATOM 817 N N . GLY A 1 104 ? 10.270 1.737 -0.652 1.00 94.81 104 GLY A N 1
ATOM 818 C CA . GLY A 1 104 ? 8.923 1.846 -0.086 1.00 94.81 104 GLY A CA 1
ATOM 819 C C . GLY A 1 104 ? 8.201 3.159 -0.410 1.00 94.81 104 GLY A C 1
ATOM 820 O O . GLY A 1 104 ? 7.112 3.395 0.106 1.00 94.81 104 GLY A O 1
ATOM 821 N N . HIS A 1 105 ? 8.753 4.000 -1.289 1.00 96.94 105 HIS A N 1
ATOM 822 C CA . HIS A 1 105 ? 8.124 5.246 -1.740 1.00 96.94 105 HIS A CA 1
ATOM 823 C C . HIS A 1 105 ? 7.129 4.967 -2.874 1.00 96.94 105 HIS A C 1
ATOM 825 O O . HIS A 1 105 ? 7.329 5.333 -4.032 1.00 96.94 105 HIS A O 1
ATOM 831 N N . PHE A 1 106 ? 6.055 4.245 -2.554 1.00 97.50 106 PHE A N 1
ATOM 832 C CA . PHE A 1 106 ? 5.128 3.724 -3.560 1.00 97.50 106 PHE A CA 1
ATOM 833 C C . PHE A 1 106 ? 4.325 4.810 -4.288 1.00 97.50 106 PHE A C 1
ATOM 835 O O . PHE A 1 106 ? 4.028 4.660 -5.471 1.00 97.50 106 PHE A O 1
ATOM 842 N N . GLU A 1 107 ? 3.971 5.903 -3.609 1.00 96.50 107 GLU A N 1
ATOM 843 C CA . GLU A 1 107 ? 3.209 6.997 -4.221 1.00 96.50 107 GLU A CA 1
ATOM 844 C C . GLU A 1 107 ? 4.034 7.763 -5.261 1.00 96.50 107 GLU A C 1
ATOM 846 O O . GLU A 1 107 ? 3.572 7.967 -6.384 1.00 96.50 107 GLU A O 1
ATOM 851 N N . GLU A 1 108 ? 5.281 8.090 -4.924 1.00 96.19 108 GLU A N 1
ATOM 852 C CA . GLU A 1 108 ? 6.251 8.687 -5.848 1.00 96.19 108 GLU A CA 1
ATOM 853 C C . GLU A 1 108 ? 6.566 7.731 -7.008 1.00 96.19 108 GLU A C 1
ATOM 855 O O . GLU A 1 108 ? 6.644 8.136 -8.165 1.00 96.19 108 GLU A O 1
ATOM 860 N N . ALA A 1 109 ? 6.682 6.427 -6.735 1.00 97.31 109 ALA A N 1
ATOM 861 C CA . ALA A 1 109 ? 6.861 5.445 -7.799 1.00 97.31 109 ALA A CA 1
ATOM 862 C C . ALA A 1 109 ? 5.684 5.464 -8.788 1.00 97.31 109 ALA A C 1
ATOM 864 O O . ALA A 1 109 ? 5.889 5.429 -10.000 1.00 97.31 109 ALA A O 1
ATOM 865 N N . LEU A 1 110 ? 4.443 5.544 -8.296 1.00 96.56 110 LEU A N 1
ATOM 866 C CA . LEU A 1 110 ? 3.259 5.622 -9.154 1.00 96.56 110 LEU A CA 1
ATOM 867 C C . LEU A 1 110 ? 3.196 6.928 -9.952 1.00 96.56 110 LEU A C 1
ATOM 869 O O . LEU A 1 110 ? 2.778 6.883 -11.112 1.00 96.56 110 LEU A O 1
ATOM 873 N N . SER A 1 111 ? 3.603 8.061 -9.369 1.00 95.62 111 SER A N 1
ATOM 874 C CA . SER A 1 111 ? 3.611 9.350 -10.073 1.00 95.62 111 SER A CA 1
ATOM 875 C C . SER A 1 111 ? 4.612 9.368 -11.232 1.00 95.62 111 SER A C 1
ATOM 877 O O . SER A 1 111 ? 4.317 9.962 -12.266 1.00 95.62 111 SER A O 1
ATOM 879 N N . VAL A 1 112 ? 5.732 8.646 -11.109 1.00 96.19 112 VAL A N 1
ATOM 880 C CA . VAL A 1 112 ? 6.726 8.472 -12.183 1.00 96.19 112 VAL A CA 1
ATOM 881 C C . VAL A 1 112 ? 6.286 7.423 -13.214 1.00 96.19 112 VAL A C 1
ATOM 883 O O . VAL A 1 112 ? 6.389 7.652 -14.417 1.00 96.19 112 VAL A O 1
ATOM 886 N N . LEU A 1 113 ? 5.772 6.267 -12.779 1.00 96.44 113 LEU A N 1
ATOM 887 C CA . LEU A 1 113 ? 5.494 5.133 -13.674 1.00 96.44 113 LEU A CA 1
ATOM 888 C C . LEU A 1 113 ? 4.209 5.294 -14.509 1.00 96.44 113 LEU A C 1
ATOM 890 O O . LEU A 1 113 ? 4.143 4.792 -15.633 1.00 96.44 113 LEU A O 1
ATOM 894 N N . ARG A 1 114 ? 3.174 5.977 -13.997 1.00 96.19 114 ARG A N 1
ATOM 895 C CA . ARG A 1 114 ? 1.899 6.157 -14.725 1.00 96.19 114 ARG A CA 1
ATOM 896 C C . ARG A 1 114 ? 2.051 6.981 -16.016 1.00 96.19 114 ARG A C 1
ATOM 898 O O . ARG A 1 114 ? 1.531 6.529 -17.038 1.00 96.19 114 ARG A O 1
ATOM 905 N N . PRO A 1 115 ? 2.764 8.127 -16.035 1.00 96.19 115 PRO A N 1
ATOM 906 C CA . PRO A 1 115 ? 3.060 8.841 -17.277 1.00 96.19 115 PRO A CA 1
ATOM 907 C C . PRO A 1 115 ? 3.807 7.981 -18.300 1.00 96.19 115 PRO A C 1
ATOM 909 O O . PRO A 1 115 ? 3.453 8.004 -19.476 1.00 96.19 115 PRO A O 1
ATOM 912 N N . LEU A 1 116 ? 4.766 7.155 -17.862 1.00 96.06 116 LEU A N 1
ATOM 913 C CA . LEU A 1 116 ? 5.501 6.254 -18.760 1.00 96.06 116 LEU A CA 1
ATOM 914 C C . LEU A 1 116 ? 4.582 5.240 -19.449 1.00 96.06 116 LEU A C 1
ATOM 916 O O . LEU A 1 116 ? 4.752 4.970 -20.636 1.00 96.06 116 LEU A O 1
ATOM 920 N N . ARG A 1 117 ? 3.552 4.738 -18.756 1.00 97.00 117 ARG A N 1
ATOM 921 C CA . ARG A 1 117 ? 2.547 3.852 -19.367 1.00 97.00 117 ARG A CA 1
ATOM 922 C C . ARG A 1 117 ? 1.745 4.536 -20.477 1.00 97.00 117 ARG A C 1
ATOM 924 O O . ARG A 1 117 ? 1.334 3.863 -21.412 1.00 97.00 117 ARG A O 1
ATOM 931 N N . ARG A 1 118 ? 1.532 5.856 -20.412 1.00 95.56 118 ARG A N 1
ATOM 932 C CA . ARG A 1 118 ? 0.874 6.600 -21.505 1.00 95.56 118 ARG A CA 1
ATOM 933 C C . ARG A 1 118 ? 1.754 6.664 -22.756 1.00 95.56 118 ARG A C 1
ATOM 935 O O . ARG A 1 118 ? 1.225 6.684 -23.860 1.00 95.56 118 ARG A O 1
ATOM 942 N N . LEU A 1 119 ? 3.077 6.675 -22.580 1.00 95.38 119 LEU A N 1
ATOM 943 C CA . LEU A 1 119 ? 4.048 6.666 -23.679 1.00 95.38 119 LEU A CA 1
ATOM 944 C C . LEU A 1 119 ? 4.244 5.261 -24.275 1.00 95.38 119 LEU A C 1
ATOM 946 O O . LEU A 1 119 ? 4.474 5.137 -25.474 1.00 95.38 119 LEU A O 1
ATOM 950 N N . ALA A 1 120 ? 4.139 4.214 -23.453 1.00 96.12 120 ALA A N 1
ATOM 951 C CA . ALA A 1 120 ? 4.304 2.817 -23.853 1.00 96.12 120 ALA A CA 1
ATOM 952 C C . ALA A 1 120 ? 3.181 1.933 -23.262 1.00 96.12 120 ALA A C 1
ATOM 954 O O . ALA A 1 120 ? 3.404 1.234 -22.268 1.00 96.12 120 ALA A O 1
ATOM 955 N N . PRO A 1 121 ? 1.963 1.952 -23.842 1.00 96.69 121 PRO A N 1
ATOM 956 C CA . PRO A 1 121 ? 0.800 1.255 -23.279 1.00 96.69 121 PRO A CA 1
ATOM 957 C C . PRO A 1 121 ? 0.932 -0.274 -23.296 1.00 96.69 121 PRO A C 1
ATOM 959 O O . PRO A 1 121 ? 0.389 -0.937 -22.410 1.00 96.69 121 PRO A O 1
ATOM 962 N N . ASP A 1 122 ? 1.686 -0.814 -24.257 1.00 96.94 122 ASP A N 1
ATOM 963 C CA . ASP A 1 122 ? 1.874 -2.255 -24.459 1.00 96.94 122 ASP A CA 1
ATOM 964 C C . ASP A 1 122 ? 3.031 -2.847 -23.634 1.00 96.94 122 ASP A C 1
ATOM 966 O O . ASP A 1 122 ? 3.291 -4.051 -23.697 1.00 96.94 122 ASP A O 1
ATOM 970 N N . ASP A 1 123 ? 3.747 -2.034 -22.847 1.00 96.94 123 ASP A N 1
ATOM 971 C CA . ASP A 1 123 ? 4.832 -2.541 -22.009 1.00 96.94 123 ASP A CA 1
ATOM 972 C C . ASP A 1 123 ? 4.281 -3.255 -20.760 1.00 96.94 123 ASP A C 1
ATOM 974 O O . ASP A 1 123 ? 3.879 -2.659 -19.750 1.00 96.94 123 ASP A O 1
ATOM 978 N N . GLU A 1 124 ? 4.295 -4.587 -20.818 1.00 96.94 124 GLU A N 1
ATOM 979 C CA . GLU A 1 124 ? 3.898 -5.456 -19.711 1.00 96.94 124 GLU A CA 1
ATOM 980 C C . GLU A 1 124 ? 4.756 -5.220 -18.456 1.00 96.94 124 GLU A C 1
ATOM 982 O O . GLU A 1 124 ? 4.247 -5.302 -17.333 1.00 96.94 124 GLU A O 1
ATOM 987 N N . ARG A 1 125 ? 6.040 -4.860 -18.611 1.00 96.69 125 ARG A N 1
ATOM 988 C CA . ARG A 1 125 ? 6.942 -4.609 -17.476 1.00 96.69 125 ARG A CA 1
ATOM 989 C C . ARG A 1 125 ? 6.459 -3.411 -16.668 1.00 96.69 125 ARG A C 1
ATOM 991 O O . ARG A 1 125 ? 6.390 -3.505 -15.442 1.00 96.69 125 ARG A O 1
ATOM 998 N N . LEU A 1 126 ? 6.077 -2.322 -17.338 1.00 97.00 126 LEU A N 1
ATOM 999 C CA . LEU A 1 126 ? 5.482 -1.145 -16.699 1.00 97.00 126 LEU A CA 1
ATOM 1000 C C . LEU A 1 126 ? 4.198 -1.512 -15.953 1.00 97.00 126 LEU A C 1
ATOM 1002 O O . LEU A 1 126 ? 4.037 -1.158 -14.784 1.00 97.00 126 LEU A O 1
ATOM 1006 N N . SER A 1 127 ? 3.318 -2.287 -16.587 1.00 96.56 127 SER A N 1
ATOM 1007 C CA . SER A 1 127 ? 2.052 -2.717 -15.981 1.00 96.56 127 SER A CA 1
ATOM 1008 C C . SER A 1 127 ? 2.255 -3.542 -14.704 1.00 96.56 127 SER A C 1
ATOM 1010 O O . SER A 1 127 ? 1.574 -3.309 -13.700 1.00 96.56 127 SER A O 1
ATOM 1012 N N . VAL A 1 128 ? 3.219 -4.469 -14.703 1.00 97.06 128 VAL A N 1
ATOM 1013 C CA . VAL A 1 128 ? 3.574 -5.270 -13.519 1.00 97.06 128 VAL A CA 1
ATOM 1014 C C . VAL A 1 128 ? 4.093 -4.381 -12.388 1.00 97.06 128 VAL A C 1
ATOM 1016 O O . VAL A 1 128 ? 3.671 -4.544 -11.244 1.00 97.06 128 VAL A O 1
ATOM 1019 N N . ARG A 1 129 ? 4.965 -3.413 -12.692 1.00 97.62 129 ARG A N 1
ATOM 1020 C CA . ARG A 1 129 ? 5.558 -2.527 -11.676 1.00 97.62 129 ARG A CA 1
ATOM 1021 C C . ARG A 1 129 ? 4.571 -1.515 -11.110 1.00 97.62 129 ARG A C 1
ATOM 1023 O O . ARG A 1 129 ? 4.588 -1.272 -9.908 1.00 97.62 129 ARG A O 1
ATOM 1030 N N . ILE A 1 130 ? 3.664 -0.987 -11.931 1.00 97.38 130 ILE A N 1
ATOM 1031 C CA . ILE A 1 130 ? 2.563 -0.134 -11.459 1.00 97.38 130 ILE A CA 1
ATOM 1032 C C . ILE A 1 130 ? 1.662 -0.916 -10.502 1.00 97.38 130 ILE A C 1
ATOM 1034 O O . ILE A 1 130 ? 1.296 -0.395 -9.450 1.00 97.38 130 ILE A O 1
ATOM 1038 N N . ARG A 1 131 ? 1.333 -2.175 -10.826 1.00 97.00 131 ARG A N 1
ATOM 1039 C CA . ARG A 1 131 ? 0.544 -3.038 -9.935 1.00 97.00 131 ARG A CA 1
ATOM 1040 C C . ARG A 1 131 ? 1.270 -3.299 -8.618 1.00 97.00 131 ARG A C 1
ATOM 1042 O O . ARG A 1 131 ? 0.669 -3.149 -7.563 1.00 97.00 131 ARG A O 1
ATOM 1049 N N . GLU A 1 132 ? 2.556 -3.637 -8.676 1.00 97.44 132 GLU A N 1
ATOM 1050 C CA . GLU A 1 132 ? 3.390 -3.855 -7.489 1.00 97.44 132 GLU A CA 1
ATOM 1051 C C . GLU A 1 132 ? 3.440 -2.612 -6.587 1.00 97.44 132 GLU A C 1
ATOM 1053 O O . GLU A 1 132 ? 3.224 -2.723 -5.381 1.00 97.44 132 GLU A O 1
ATOM 1058 N N . ALA A 1 133 ? 3.651 -1.427 -7.168 1.00 97.69 133 ALA A N 1
ATOM 1059 C CA . ALA A 1 133 ? 3.638 -0.167 -6.430 1.00 97.69 133 ALA A CA 1
ATOM 1060 C C . ALA A 1 133 ? 2.255 0.132 -5.825 1.00 97.69 133 ALA A C 1
ATOM 1062 O O . ALA A 1 133 ? 2.163 0.500 -4.657 1.00 97.69 133 ALA A O 1
ATOM 1063 N N . ALA A 1 134 ? 1.172 -0.077 -6.580 1.00 97.56 134 ALA A N 1
ATOM 1064 C CA . ALA A 1 134 ? -0.193 0.128 -6.095 1.00 97.56 134 ALA A CA 1
ATOM 1065 C C . ALA A 1 134 ? -0.554 -0.819 -4.942 1.00 97.56 134 ALA A C 1
ATOM 1067 O O . ALA A 1 134 ? -1.132 -0.379 -3.951 1.00 97.56 134 ALA A O 1
ATOM 1068 N N . GLU A 1 135 ? -0.181 -2.098 -5.030 1.00 97.50 135 GLU A N 1
ATOM 1069 C CA . GLU A 1 135 ? -0.369 -3.061 -3.941 1.00 97.50 135 GLU A CA 1
ATOM 1070 C C . GLU A 1 135 ? 0.478 -2.716 -2.711 1.00 97.50 135 GLU A C 1
ATOM 1072 O O . GLU A 1 135 ? 0.005 -2.865 -1.585 1.00 97.50 135 GLU A O 1
ATOM 1077 N N . GLY A 1 136 ? 1.718 -2.261 -2.914 1.00 97.06 136 GLY A N 1
ATOM 1078 C CA . GLY A 1 136 ? 2.589 -1.787 -1.839 1.00 97.06 136 GLY A CA 1
ATOM 1079 C C . GLY A 1 136 ? 1.980 -0.600 -1.095 1.00 97.06 136 GLY A C 1
ATOM 1080 O O . GLY A 1 136 ? 1.875 -0.635 0.130 1.00 97.06 136 GLY A O 1
ATOM 1081 N N . LEU A 1 137 ? 1.488 0.396 -1.838 1.00 97.31 137 LEU A N 1
ATOM 1082 C CA . LEU A 1 137 ? 0.809 1.560 -1.272 1.00 97.31 137 LEU A CA 1
ATOM 1083 C C . LEU A 1 137 ? -0.471 1.168 -0.532 1.00 97.31 137 LEU A C 1
ATOM 1085 O O . LEU A 1 137 ? -0.720 1.653 0.564 1.00 97.31 137 LEU A O 1
ATOM 1089 N N . LEU A 1 138 ? -1.266 0.260 -1.102 1.00 97.12 138 LEU A N 1
ATOM 1090 C CA . LEU A 1 138 ? -2.496 -0.209 -0.471 1.00 97.12 138 LEU A CA 1
ATOM 1091 C C . LEU A 1 138 ? -2.223 -0.895 0.875 1.00 97.12 138 LEU A C 1
ATOM 1093 O O . LEU A 1 138 ? -2.969 -0.683 1.824 1.00 97.12 138 LEU A O 1
ATOM 1097 N N . ARG A 1 139 ? -1.148 -1.691 0.973 1.00 96.88 139 ARG A N 1
ATOM 1098 C CA . ARG A 1 139 ? -0.733 -2.308 2.244 1.00 96.88 139 ARG A CA 1
ATOM 1099 C C . ARG A 1 139 ? -0.350 -1.253 3.278 1.00 96.88 139 ARG A C 1
ATOM 1101 O O . ARG A 1 139 ? -0.832 -1.344 4.397 1.00 96.88 139 ARG A O 1
ATOM 1108 N N . ALA A 1 140 ? 0.441 -0.252 2.888 1.00 96.25 140 ALA A N 1
ATOM 1109 C CA . ALA A 1 140 ? 0.807 0.845 3.784 1.00 96.25 140 ALA A CA 1
ATOM 1110 C C . ALA A 1 140 ? -0.436 1.597 4.296 1.00 96.25 140 ALA A C 1
ATOM 1112 O O . ALA A 1 140 ? -0.595 1.775 5.496 1.00 96.25 140 ALA A O 1
ATOM 1113 N N . LEU A 1 141 ? -1.382 1.918 3.405 1.00 96.69 141 LEU A N 1
ATOM 1114 C CA . LEU A 1 141 ? -2.637 2.572 3.788 1.00 96.69 141 LEU A CA 1
ATOM 1115 C C . LEU A 1 141 ? -3.511 1.697 4.704 1.00 96.69 141 LEU A C 1
ATOM 1117 O O . LEU A 1 141 ? -4.239 2.228 5.536 1.00 96.69 141 LEU A O 1
ATOM 1121 N N . TYR A 1 142 ? -3.471 0.367 4.571 1.00 96.19 142 TYR A N 1
ATOM 1122 C CA . TYR A 1 142 ? -4.149 -0.527 5.518 1.00 96.19 142 TYR A CA 1
ATOM 1123 C C . TYR A 1 142 ? -3.506 -0.548 6.884 1.00 96.19 142 TYR A C 1
ATOM 1125 O O . TYR A 1 142 ? -4.227 -0.560 7.879 1.00 96.19 142 TYR A O 1
ATOM 1133 N N . ASP A 1 143 ? -2.182 -0.508 6.937 1.00 95.31 143 ASP A N 1
ATOM 1134 C CA . ASP A 1 143 ? -1.483 -0.394 8.207 1.00 95.31 143 ASP A CA 1
ATOM 1135 C C . ASP A 1 143 ? -1.846 0.931 8.912 1.00 95.31 143 ASP A C 1
ATOM 1137 O O . ASP A 1 143 ? -2.033 0.932 10.130 1.00 95.31 143 ASP A O 1
ATOM 1141 N N . ASP A 1 144 ? -2.046 2.019 8.156 1.00 95.38 144 ASP A N 1
ATOM 1142 C CA . ASP A 1 144 ? -2.469 3.325 8.687 1.00 95.38 144 ASP A CA 1
ATOM 1143 C C . ASP A 1 144 ? -3.941 3.358 9.138 1.00 95.38 144 ASP A C 1
ATOM 1145 O O . ASP A 1 144 ? -4.266 3.965 10.162 1.00 95.38 144 ASP A O 1
ATOM 1149 N N . LEU A 1 145 ? -4.846 2.701 8.400 1.00 95.62 145 LEU A N 1
ATOM 1150 C CA . LEU A 1 145 ? -6.267 2.602 8.769 1.00 95.62 145 LEU A CA 1
ATOM 1151 C C . LEU A 1 145 ? -6.506 1.675 9.970 1.00 95.62 145 LEU A C 1
ATOM 1153 O O . LEU A 1 145 ? -7.457 1.888 10.725 1.00 95.62 145 LEU A O 1
ATOM 1157 N N . GLY A 1 146 ? -5.655 0.663 10.156 1.00 94.50 146 GLY A N 1
ATOM 1158 C CA . GLY A 1 146 ? -5.784 -0.335 11.212 1.00 94.50 146 GLY A CA 1
ATOM 1159 C C . GLY A 1 146 ? -6.642 -1.537 10.804 1.00 94.50 146 GLY A C 1
ATOM 1160 O O . GLY A 1 146 ? -6.510 -2.083 9.710 1.00 94.50 146 GLY A O 1
ATOM 1161 N N . ASP A 1 147 ? -7.485 -2.019 11.720 1.00 94.38 147 ASP A N 1
ATOM 1162 C CA . ASP A 1 147 ? -8.334 -3.186 11.463 1.00 94.38 147 ASP A CA 1
ATOM 1163 C C . ASP A 1 147 ? -9.496 -2.803 10.532 1.00 94.38 147 ASP A C 1
ATOM 1165 O O . ASP A 1 147 ? -10.304 -1.933 10.849 1.00 94.38 147 ASP A O 1
ATOM 1169 N N . LEU A 1 148 ? -9.591 -3.460 9.372 1.00 94.56 148 LEU A N 1
ATOM 1170 C CA . LEU A 1 148 ? -10.621 -3.165 8.371 1.00 94.56 148 LEU A CA 1
ATOM 1171 C C . LEU A 1 148 ? -12.039 -3.515 8.845 1.00 94.56 148 LEU A C 1
ATOM 1173 O O . LEU A 1 148 ? -13.006 -2.998 8.286 1.00 94.56 148 LEU A O 1
ATOM 1177 N N . ASP A 1 149 ? -12.154 -4.341 9.890 1.00 94.50 149 ASP A N 1
ATOM 1178 C CA . ASP A 1 149 ? -13.420 -4.646 10.561 1.00 94.50 149 ASP A CA 1
ATOM 1179 C C . ASP A 1 149 ? -13.851 -3.535 11.549 1.00 94.50 149 ASP A C 1
ATOM 1181 O O . ASP A 1 149 ? -14.909 -3.640 12.186 1.00 94.50 149 ASP A O 1
ATOM 1185 N N . GLU A 1 150 ? -13.050 -2.477 11.731 1.00 93.88 150 GLU A N 1
ATOM 1186 C CA . GLU A 1 150 ? -13.442 -1.314 12.526 1.00 93.88 150 GLU A CA 1
ATOM 1187 C C . GLU A 1 150 ? -14.479 -0.453 11.807 1.00 93.88 150 GLU A C 1
ATOM 1189 O O . GLU A 1 150 ? -14.527 -0.346 10.582 1.00 93.88 150 GLU A O 1
ATOM 1194 N N . VAL A 1 151 ? -15.331 0.172 12.618 1.00 95.81 151 VAL A N 1
ATOM 1195 C CA . VAL A 1 151 ? -16.434 1.010 12.154 1.00 95.81 151 VAL A CA 1
ATOM 1196 C C . VAL A 1 151 ? -16.054 2.474 12.377 1.00 95.81 151 VAL A C 1
ATOM 1198 O O . VAL A 1 151 ? -16.115 2.945 13.526 1.00 95.81 151 VAL A O 1
ATOM 1201 N N . PRO A 1 152 ? -15.650 3.209 11.325 1.00 96.62 152 PRO A N 1
ATOM 1202 C CA . PRO A 1 152 ? -15.356 4.630 11.446 1.00 96.62 152 PRO A CA 1
ATOM 1203 C C . PRO A 1 152 ? -16.611 5.414 11.830 1.00 96.62 152 PRO A C 1
ATOM 1205 O O . PRO A 1 152 ? -17.716 5.140 11.360 1.00 96.62 152 PRO A O 1
ATOM 1208 N N . ARG A 1 153 ? -16.450 6.434 12.678 1.00 95.56 153 ARG A N 1
ATOM 1209 C CA . ARG A 1 153 ? -17.540 7.338 13.071 1.00 95.56 153 ARG A CA 1
ATOM 1210 C C . ARG A 1 153 ? -17.215 8.771 12.700 1.00 95.56 153 ARG A C 1
ATOM 1212 O O . ARG A 1 153 ? -16.107 9.236 12.950 1.00 95.56 153 ARG A O 1
ATOM 1219 N N . ARG A 1 154 ? -18.210 9.494 12.181 1.00 95.19 154 ARG A N 1
ATOM 1220 C CA . ARG A 1 154 ? -18.085 10.934 11.923 1.00 95.19 154 ARG A CA 1
ATOM 1221 C C . ARG A 1 154 ? -17.923 11.710 13.223 1.00 95.19 154 ARG A C 1
ATOM 1223 O O . ARG A 1 154 ? -18.682 11.516 14.178 1.00 95.19 154 ARG A O 1
ATOM 1230 N N . VAL A 1 155 ? -17.003 12.663 13.217 1.00 93.94 155 VAL A N 1
ATOM 1231 C CA . VAL A 1 155 ? -16.866 13.662 14.273 1.00 93.94 155 VAL A CA 1
ATOM 1232 C C . VAL A 1 155 ? -17.810 14.820 13.945 1.00 93.94 155 VAL A C 1
ATOM 1234 O O . VAL A 1 155 ? -17.563 15.607 13.036 1.00 93.94 155 VAL A O 1
ATOM 1237 N N . LYS A 1 156 ? -18.935 14.914 14.672 1.00 80.06 156 LYS A N 1
ATOM 1238 C CA . LYS A 1 156 ? -20.043 15.855 14.384 1.00 80.06 156 LYS A CA 1
ATOM 1239 C C . LYS A 1 156 ? -19.617 17.319 14.221 1.00 80.06 156 LYS A C 1
ATOM 1241 O O . LYS A 1 156 ? -20.295 18.054 13.519 1.00 80.06 156 LYS A O 1
ATOM 1246 N N . ALA A 1 157 ? -18.536 17.732 14.878 1.00 78.31 157 ALA A N 1
ATOM 1247 C CA . ALA A 1 157 ? -18.068 19.114 14.869 1.00 78.31 157 ALA A CA 1
ATOM 1248 C C . ALA A 1 157 ? -17.525 19.584 13.506 1.00 78.31 157 ALA A C 1
ATOM 1250 O O . ALA A 1 157 ? -17.424 20.785 13.306 1.00 78.31 157 ALA A O 1
ATOM 1251 N N . LEU A 1 158 ? -17.191 18.665 12.592 1.00 81.00 158 LEU A N 1
ATOM 1252 C CA . LEU A 1 158 ? -16.487 18.962 11.335 1.00 81.00 158 LEU A CA 1
ATOM 1253 C C . LEU A 1 158 ? -17.294 18.578 10.085 1.00 81.00 158 LEU A C 1
ATOM 1255 O O . LEU A 1 158 ? -16.731 18.419 9.003 1.00 81.00 158 LEU A O 1
ATOM 1259 N N . LEU A 1 159 ? -18.609 18.372 10.222 1.00 74.38 159 LEU A N 1
ATOM 1260 C CA . LEU A 1 159 ? -19.436 17.849 9.129 1.00 74.38 159 LEU A CA 1
ATOM 1261 C C . LEU A 1 159 ? -19.473 18.792 7.912 1.00 74.38 159 LEU A C 1
ATOM 1263 O O . LEU A 1 159 ? -19.478 18.318 6.777 1.00 74.38 159 LEU A O 1
ATOM 1267 N N . ASP A 1 160 ? -19.471 20.102 8.162 1.00 82.88 160 ASP A N 1
ATOM 1268 C CA . ASP A 1 160 ? -19.591 21.134 7.127 1.00 82.88 160 ASP A CA 1
ATOM 1269 C C . ASP A 1 160 ? -18.231 21.564 6.544 1.00 82.88 160 ASP A C 1
ATOM 1271 O O . ASP A 1 160 ? -18.178 22.110 5.441 1.00 82.88 160 ASP A O 1
ATOM 1275 N N . ASP A 1 161 ? -17.130 21.241 7.231 1.00 90.19 161 ASP A N 1
ATOM 1276 C CA . ASP A 1 161 ? -15.774 21.685 6.876 1.00 90.19 161 ASP A CA 1
ATOM 1277 C C . ASP A 1 161 ? -15.003 20.675 6.014 1.00 90.19 161 ASP A C 1
ATOM 1279 O O . ASP A 1 161 ? -13.908 20.968 5.530 1.00 90.19 161 ASP A O 1
ATOM 1283 N N . ALA A 1 162 ? -15.556 19.477 5.797 1.00 89.69 162 ALA A N 1
ATOM 1284 C CA . ALA A 1 162 ? -14.894 18.458 4.994 1.00 89.69 162 ALA A CA 1
ATOM 1285 C C . ALA A 1 162 ? -14.659 18.961 3.549 1.00 89.69 162 ALA A C 1
ATOM 1287 O O . ALA A 1 162 ? -15.618 19.382 2.878 1.00 89.69 162 ALA A O 1
ATOM 1288 N N . PRO A 1 163 ? -13.415 18.876 3.028 1.00 93.81 163 PRO A N 1
ATOM 1289 C CA . P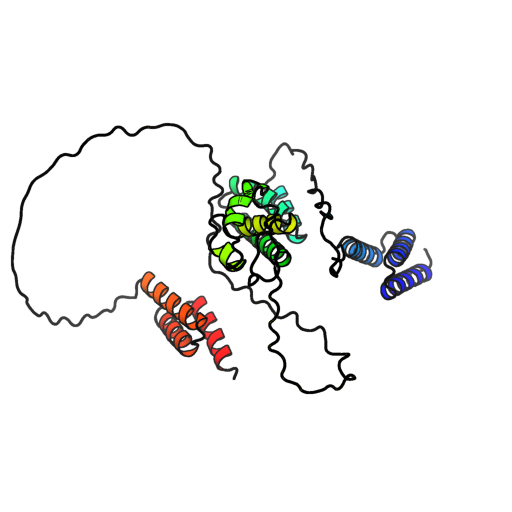RO A 1 163 ? -13.100 19.245 1.654 1.00 93.81 163 PRO A CA 1
ATOM 1290 C C . PRO A 1 163 ? -14.017 18.531 0.661 1.00 93.81 163 PRO A C 1
ATOM 1292 O O . PRO A 1 163 ? -14.358 17.359 0.839 1.00 93.81 163 PRO A O 1
ATOM 1295 N N . ALA A 1 164 ? -14.383 19.214 -0.427 1.00 93.44 164 ALA A N 1
ATOM 1296 C CA . ALA A 1 164 ? -15.281 18.657 -1.441 1.00 93.44 164 ALA A CA 1
ATOM 1297 C C . ALA A 1 164 ? -14.779 17.313 -2.003 1.00 93.44 164 ALA A C 1
ATOM 1299 O O . ALA A 1 164 ? -15.581 16.420 -2.256 1.00 93.44 164 ALA A O 1
ATOM 1300 N N . THR A 1 165 ? -13.458 17.144 -2.108 1.00 93.75 165 THR A N 1
ATOM 1301 C CA . THR A 1 165 ? -12.796 15.914 -2.566 1.00 93.75 165 THR A CA 1
ATOM 1302 C C . THR A 1 165 ? -12.942 14.727 -1.611 1.00 93.75 165 THR A C 1
ATOM 1304 O O . THR A 1 165 ? -12.796 13.590 -2.047 1.00 93.75 165 THR A O 1
ATOM 1307 N N . LEU A 1 166 ? -13.212 14.965 -0.321 1.00 95.62 166 LEU A N 1
ATOM 1308 C CA . LEU A 1 166 ? -13.405 13.913 0.687 1.00 95.62 166 LEU A CA 1
ATOM 1309 C C . LEU A 1 166 ? -14.882 13.588 0.923 1.00 95.62 166 LEU A C 1
ATOM 1311 O O . LEU A 1 166 ? -15.200 12.563 1.527 1.00 95.62 166 LEU A O 1
ATOM 1315 N N . ARG A 1 167 ? -15.789 14.467 0.479 1.00 94.50 167 ARG A N 1
ATOM 1316 C CA . ARG A 1 167 ? -17.212 14.440 0.838 1.00 94.50 167 ARG A CA 1
ATOM 1317 C C . ARG A 1 167 ? -17.900 13.140 0.439 1.00 94.50 167 ARG A C 1
ATOM 1319 O O . ARG A 1 167 ? -18.718 12.639 1.198 1.00 94.50 167 ARG A O 1
ATOM 1326 N N . GLU A 1 168 ? -17.549 12.594 -0.715 1.00 95.62 168 GLU A N 1
ATOM 1327 C CA . GLU A 1 168 ? -18.094 11.338 -1.225 1.00 95.62 168 GLU A CA 1
ATOM 1328 C C . GLU A 1 168 ? -17.814 10.150 -0.299 1.00 95.62 168 GLU A C 1
ATOM 1330 O O . GLU A 1 168 ? -18.738 9.501 0.182 1.00 95.62 168 GLU A O 1
ATOM 1335 N N . VAL A 1 169 ? -16.544 9.920 0.045 1.00 97.06 169 VAL A N 1
ATOM 1336 C CA . VAL A 1 169 ? -16.157 8.845 0.970 1.00 97.06 169 VAL A CA 1
ATOM 1337 C C . VAL A 1 169 ? -16.672 9.130 2.381 1.00 97.06 169 VAL A C 1
ATOM 1339 O O . VAL A 1 169 ? -17.138 8.230 3.074 1.00 97.06 169 VAL A O 1
ATOM 1342 N N . PHE A 1 170 ? -16.674 10.397 2.799 1.00 96.31 170 PHE A N 1
ATOM 1343 C CA . PHE A 1 170 ? -17.213 10.807 4.093 1.00 96.31 170 PHE A CA 1
ATOM 1344 C C . PHE A 1 170 ? -18.713 10.499 4.233 1.00 96.31 170 PHE A C 1
ATOM 1346 O O . PHE A 1 170 ? -19.166 10.099 5.309 1.00 96.31 170 PHE A O 1
ATOM 1353 N N . GLN A 1 171 ? -19.487 10.623 3.148 1.00 95.25 171 GLN A N 1
ATOM 1354 C CA . GLN A 1 171 ? -20.911 10.277 3.111 1.00 95.25 171 GLN A CA 1
ATOM 1355 C C . GLN A 1 171 ? -21.180 8.779 3.319 1.00 95.25 171 GLN A C 1
ATOM 1357 O O . GLN A 1 171 ? -22.258 8.438 3.809 1.00 95.25 171 GLN A O 1
ATOM 1362 N N . LEU A 1 172 ? -20.203 7.909 3.047 1.00 96.56 172 LEU A N 1
ATOM 1363 C CA . LEU A 1 172 ? -20.289 6.467 3.316 1.00 96.56 172 LEU A CA 1
ATOM 1364 C C . LEU A 1 172 ? -20.026 6.115 4.789 1.00 96.56 172 LEU A C 1
ATOM 1366 O O . LEU A 1 172 ? -20.432 5.055 5.254 1.00 96.56 172 LEU A O 1
ATOM 1370 N N . VAL A 1 173 ? -19.378 7.004 5.548 1.00 96.31 173 VAL A N 1
ATOM 1371 C CA . VAL A 1 173 ? -19.074 6.785 6.971 1.00 96.31 173 VAL A CA 1
ATOM 1372 C C . VAL A 1 173 ? -20.309 7.097 7.814 1.00 96.31 173 VAL A C 1
ATOM 1374 O O . VAL A 1 173 ? -20.532 8.249 8.167 1.00 96.31 173 VAL A O 1
ATOM 1377 N N . ASP A 1 174 ? -21.131 6.111 8.151 1.00 94.62 174 ASP A N 1
ATOM 1378 C CA . ASP A 1 174 ? -22.366 6.301 8.933 1.00 94.62 174 ASP A CA 1
ATOM 1379 C C . ASP A 1 174 ? -22.254 5.856 10.406 1.00 94.62 174 ASP A C 1
ATOM 1381 O O . ASP A 1 174 ? -23.152 6.112 11.212 1.00 94.62 174 ASP A O 1
ATOM 1385 N N . GLY A 1 175 ? -21.131 5.241 10.788 1.00 94.12 175 GLY A N 1
ATOM 1386 C CA . GLY A 1 175 ? -20.929 4.670 12.120 1.00 94.12 175 GLY A CA 1
ATOM 1387 C C . GLY A 1 175 ? -21.528 3.276 12.316 1.00 94.12 175 GLY A C 1
ATOM 1388 O O . GLY A 1 175 ? -21.593 2.815 13.460 1.00 94.12 175 GLY A O 1
ATOM 1389 N N . ILE A 1 176 ? -21.947 2.622 11.232 1.00 93.94 176 ILE A N 1
ATOM 1390 C CA . ILE A 1 176 ? -22.472 1.251 11.184 1.00 93.94 176 ILE A CA 1
ATOM 1391 C C . ILE A 1 176 ? -21.615 0.390 10.244 1.00 93.94 176 ILE A C 1
ATOM 1393 O O . ILE A 1 176 ? -21.319 -0.758 10.571 1.00 93.94 176 ILE A O 1
ATOM 1397 N N . VAL A 1 177 ? -21.206 0.955 9.110 1.00 96.25 177 VAL A N 1
ATOM 1398 C CA . VAL A 1 177 ? -20.456 0.293 8.036 1.00 96.25 177 VAL A CA 1
ATOM 1399 C C . VAL A 1 177 ? -18.959 0.201 8.379 1.00 96.25 177 VAL A C 1
ATOM 1401 O O . VAL A 1 177 ? -18.383 1.161 8.895 1.00 96.25 177 VAL A O 1
ATOM 1404 N N . THR A 1 178 ? -18.324 -0.950 8.126 1.00 96.94 178 THR A N 1
ATOM 1405 C CA . THR A 1 178 ? -16.880 -1.152 8.379 1.00 96.94 178 THR A CA 1
ATOM 1406 C C . THR A 1 178 ? -16.005 -0.489 7.310 1.00 96.94 178 THR A C 1
ATOM 1408 O O . THR A 1 178 ? -16.495 -0.118 6.241 1.00 96.94 178 THR A O 1
ATOM 1411 N N . TYR A 1 179 ? -14.695 -0.354 7.553 1.00 97.12 179 TYR A N 1
ATOM 1412 C CA . TYR A 1 179 ? -13.779 0.106 6.504 1.00 97.12 179 TYR A CA 1
ATOM 1413 C C . TYR A 1 179 ? -13.825 -0.797 5.264 1.00 97.12 179 TYR A C 1
ATOM 1415 O O . TYR A 1 179 ? -13.876 -0.269 4.156 1.00 97.12 179 TYR A O 1
ATOM 1423 N N . ASP A 1 180 ? -13.856 -2.127 5.414 1.00 97.06 180 ASP A N 1
ATOM 1424 C CA . ASP A 1 180 ? -13.926 -3.043 4.259 1.00 97.06 180 ASP A CA 1
ATOM 1425 C C . ASP A 1 180 ? -15.224 -2.856 3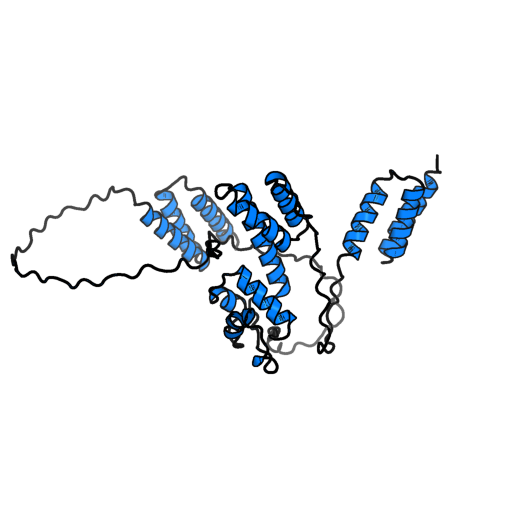.452 1.00 97.06 180 ASP A C 1
ATOM 1427 O O . ASP A 1 180 ? -15.190 -2.786 2.222 1.00 97.06 180 ASP A O 1
ATOM 1431 N N . ASP A 1 181 ? -16.356 -2.659 4.133 1.00 97.69 181 ASP A N 1
ATOM 1432 C CA . ASP A 1 181 ? -17.639 -2.388 3.479 1.00 97.69 181 ASP A CA 1
ATOM 1433 C C . ASP A 1 181 ? -17.641 -1.034 2.737 1.00 97.69 181 ASP A C 1
ATOM 1435 O O . ASP A 1 181 ? -18.182 -0.931 1.630 1.00 97.69 181 ASP A O 1
ATOM 1439 N N . ILE A 1 182 ? -17.009 0.007 3.304 1.00 97.56 182 ILE A N 1
ATOM 1440 C CA . ILE A 1 182 ? -16.838 1.307 2.628 1.00 97.56 182 ILE A CA 1
ATOM 1441 C C . ILE A 1 182 ? -15.987 1.133 1.366 1.00 97.56 182 ILE A C 1
ATOM 1443 O O . ILE A 1 182 ? -16.335 1.662 0.309 1.00 97.56 182 ILE A O 1
ATOM 1447 N N . LEU A 1 183 ? -14.893 0.370 1.454 1.00 97.00 183 LEU A N 1
ATOM 1448 C CA . LEU A 1 183 ? -14.018 0.088 0.313 1.00 97.00 183 LEU A CA 1
ATOM 1449 C C . LEU A 1 183 ? -14.732 -0.693 -0.793 1.00 97.00 183 LEU A C 1
ATOM 1451 O O . LEU A 1 183 ? -14.440 -0.466 -1.964 1.00 97.00 183 LEU A O 1
ATOM 1455 N N . ALA A 1 184 ? -15.654 -1.588 -0.434 1.00 96.31 184 ALA A N 1
ATOM 1456 C CA . ALA A 1 184 ? -16.462 -2.342 -1.388 1.00 96.31 184 ALA A CA 1
ATOM 1457 C C . ALA A 1 184 ? -17.590 -1.507 -2.021 1.00 96.31 184 ALA A C 1
ATOM 1459 O O . ALA A 1 184 ? -17.978 -1.771 -3.157 1.00 96.31 184 ALA A O 1
ATOM 1460 N N . SER A 1 185 ? -18.119 -0.518 -1.295 1.00 96.44 185 SER A N 1
ATOM 1461 C CA . SER A 1 185 ? -19.265 0.296 -1.733 1.00 96.44 185 SER A CA 1
ATOM 1462 C C . SER A 1 185 ? -18.865 1.548 -2.519 1.00 96.44 185 SER A C 1
ATOM 1464 O O . SER A 1 185 ? -19.681 2.110 -3.249 1.00 96.44 185 SER A O 1
ATOM 1466 N N . SER A 1 186 ? -17.627 2.014 -2.357 1.00 96.81 186 SER A N 1
ATOM 1467 C CA . SER A 1 186 ? -17.111 3.192 -3.051 1.00 96.81 186 SER A CA 1
ATOM 1468 C C . SER A 1 186 ? -16.810 2.902 -4.523 1.00 96.81 186 SER A C 1
ATOM 1470 O O . SER A 1 186 ? -16.158 1.914 -4.856 1.00 96.81 186 SER A O 1
ATOM 1472 N N . HIS A 1 187 ? -17.215 3.810 -5.410 1.00 96.62 187 HIS A N 1
ATOM 1473 C CA . HIS A 1 187 ? -16.935 3.718 -6.846 1.00 96.62 187 HIS A CA 1
ATOM 1474 C C . HIS A 1 187 ? -15.599 4.356 -7.252 1.00 96.62 187 HIS A C 1
ATOM 1476 O O . HIS A 1 187 ? -15.186 4.213 -8.393 1.00 96.62 187 HIS A O 1
ATOM 1482 N N . LEU A 1 188 ? -14.887 5.017 -6.332 1.00 95.44 188 LEU A N 1
ATOM 1483 C CA . LEU A 1 188 ? -13.576 5.633 -6.602 1.00 95.44 188 LEU A CA 1
ATOM 1484 C C . LEU A 1 188 ? -12.437 4.612 -6.776 1.00 95.44 188 LEU A C 1
ATOM 1486 O O . LEU A 1 188 ? -11.270 4.977 -6.934 1.00 95.44 188 LEU A O 1
ATOM 1490 N N . GLY A 1 189 ? -12.750 3.325 -6.650 1.00 96.50 189 GLY A N 1
ATOM 1491 C CA . GLY A 1 189 ? -11.770 2.261 -6.557 1.00 96.50 189 GLY A CA 1
ATOM 1492 C C . GLY A 1 189 ? -11.113 2.182 -5.177 1.00 96.50 189 GLY A C 1
ATOM 1493 O O . GLY A 1 189 ? -11.135 3.101 -4.350 1.00 96.50 189 GLY A O 1
ATOM 1494 N N . ARG A 1 190 ? -10.505 1.026 -4.915 1.00 96.62 190 ARG A N 1
ATOM 1495 C CA . ARG A 1 190 ? -10.007 0.649 -3.585 1.00 96.62 190 ARG A CA 1
ATOM 1496 C C . ARG A 1 190 ? -8.887 1.570 -3.089 1.00 96.62 190 ARG A C 1
ATOM 1498 O O . ARG A 1 190 ? -8.930 2.030 -1.955 1.00 96.62 190 ARG A O 1
ATOM 1505 N N . LEU A 1 191 ? -7.913 1.876 -3.951 1.00 96.69 191 LEU A N 1
ATOM 1506 C CA . LEU A 1 191 ? -6.748 2.694 -3.597 1.00 96.69 191 LEU A CA 1
ATOM 1507 C C . LEU A 1 191 ? -7.137 4.138 -3.256 1.00 96.69 191 LEU A C 1
ATOM 1509 O O . LEU A 1 191 ? -6.736 4.654 -2.215 1.00 96.69 191 LEU A O 1
ATOM 1513 N N . THR A 1 192 ? -7.932 4.779 -4.113 1.00 96.44 192 THR A N 1
ATOM 1514 C CA . THR A 1 192 ? -8.390 6.159 -3.908 1.00 96.44 192 THR A CA 1
ATOM 1515 C C . THR A 1 192 ? -9.251 6.256 -2.656 1.00 96.44 192 THR A C 1
ATOM 1517 O O . THR A 1 192 ? -9.034 7.141 -1.835 1.00 96.44 192 THR A O 1
ATOM 1520 N N . THR A 1 193 ? -10.163 5.302 -2.451 1.00 97.94 193 THR A N 1
ATOM 1521 C CA . THR A 1 193 ? -11.007 5.263 -1.249 1.00 97.94 193 THR A CA 1
ATOM 1522 C C . THR A 1 193 ? -10.170 5.125 0.023 1.00 97.94 193 THR A C 1
ATOM 1524 O O . THR A 1 193 ? -10.391 5.878 0.968 1.00 97.94 193 THR A O 1
ATOM 1527 N N . CYS A 1 194 ? -9.155 4.249 0.040 1.00 97.50 194 CYS A N 1
ATOM 1528 C CA . CYS A 1 194 ? -8.215 4.149 1.162 1.00 97.50 194 CYS A CA 1
ATOM 1529 C C . CYS A 1 194 ? -7.509 5.475 1.451 1.00 97.50 194 CYS A C 1
ATOM 1531 O O . CYS A 1 194 ? -7.506 5.912 2.597 1.00 97.50 194 CYS A O 1
ATOM 1533 N N . LYS A 1 195 ? -6.951 6.136 0.426 1.00 97.19 195 LYS A N 1
ATOM 1534 C CA . LYS A 1 195 ? -6.281 7.436 0.598 1.00 97.19 195 LYS A CA 1
ATOM 1535 C C . LYS A 1 195 ? -7.214 8.464 1.231 1.00 97.19 195 LYS A C 1
ATOM 1537 O O . LYS A 1 195 ? -6.840 9.120 2.193 1.00 97.19 195 LYS A O 1
ATOM 1542 N N . ARG A 1 196 ? -8.450 8.557 0.733 1.00 97.50 196 ARG A N 1
ATOM 1543 C CA . ARG A 1 196 ? -9.468 9.481 1.254 1.00 97.50 196 ARG A CA 1
ATOM 1544 C C . ARG A 1 196 ? -9.855 9.162 2.697 1.00 97.50 196 ARG A C 1
ATOM 1546 O O . ARG A 1 196 ? -10.055 10.084 3.478 1.00 97.50 196 ARG A O 1
ATOM 1553 N N . LEU A 1 197 ? -9.946 7.883 3.063 1.00 97.38 197 LEU A N 1
ATOM 1554 C CA . LEU A 1 197 ? -10.199 7.469 4.445 1.00 97.38 197 LEU A CA 1
ATOM 1555 C C . LEU A 1 197 ? -9.042 7.849 5.375 1.00 97.38 197 LEU A C 1
ATOM 1557 O O . LEU A 1 197 ? -9.302 8.365 6.459 1.00 97.38 197 LEU A O 1
ATOM 1561 N N . VAL A 1 198 ? -7.790 7.658 4.947 1.00 96.94 198 VAL A N 1
ATOM 1562 C CA . VAL A 1 198 ? -6.609 8.094 5.713 1.00 96.94 198 VAL A CA 1
ATOM 1563 C C . VAL A 1 198 ? -6.599 9.618 5.855 1.00 96.94 198 VAL A C 1
ATOM 1565 O O . VAL A 1 198 ? -6.485 10.112 6.969 1.00 96.94 198 VAL A O 1
ATOM 1568 N N . GLU A 1 199 ? -6.849 10.370 4.777 1.00 96.12 199 GLU A N 1
ATOM 1569 C CA . GLU A 1 199 ? -6.964 11.839 4.820 1.00 96.12 199 GLU A CA 1
ATOM 1570 C C . GLU A 1 199 ? -8.072 12.308 5.786 1.00 96.12 199 GLU A C 1
ATOM 1572 O O . GLU A 1 199 ? -7.891 13.267 6.540 1.00 96.12 199 GLU A O 1
ATOM 1577 N N . LEU A 1 200 ? -9.220 11.618 5.809 1.00 96.19 200 LEU A N 1
ATOM 1578 C CA . LEU A 1 200 ? -10.309 11.894 6.751 1.00 96.19 200 LEU A CA 1
ATOM 1579 C C . LEU A 1 200 ? -9.915 11.592 8.205 1.00 96.19 200 LEU A C 1
ATOM 1581 O O . LEU A 1 200 ? -10.303 12.338 9.108 1.00 96.19 200 LEU A O 1
ATOM 1585 N N . LEU A 1 201 ? -9.178 10.502 8.433 1.00 95.81 201 LEU A N 1
ATOM 1586 C CA . LEU A 1 201 ? -8.719 10.074 9.755 1.00 95.81 201 LEU A CA 1
ATOM 1587 C C . LEU A 1 201 ? -7.649 11.027 10.304 1.00 95.81 201 LEU A C 1
ATOM 1589 O O . LEU A 1 201 ? -7.759 11.492 11.438 1.00 95.81 201 LEU A O 1
ATOM 1593 N N . GLU A 1 202 ? -6.653 11.377 9.490 1.00 94.62 202 GLU A N 1
ATOM 1594 C CA . GLU A 1 202 ? -5.592 12.332 9.831 1.00 94.62 202 GLU A CA 1
ATOM 1595 C C . GLU A 1 202 ? -6.139 13.741 10.070 1.00 94.62 202 GLU A C 1
ATOM 1597 O O . GLU A 1 202 ? -5.705 14.431 10.994 1.00 94.62 202 GLU A O 1
ATOM 1602 N N . GLY A 1 203 ? -7.132 14.154 9.277 1.00 93.94 203 GLY A N 1
ATOM 1603 C CA . GLY A 1 203 ? -7.832 15.425 9.450 1.00 93.94 203 GLY A CA 1
ATOM 1604 C C . GLY A 1 203 ? -8.778 15.466 10.654 1.00 93.94 203 GLY A C 1
ATOM 1605 O O . GLY A 1 203 ? -9.346 16.518 10.940 1.00 93.94 203 GLY A O 1
ATOM 1606 N N . GLY A 1 204 ? -8.974 14.346 11.359 1.00 94.50 204 GLY A N 1
ATOM 1607 C CA . GLY A 1 204 ? -9.872 14.257 12.512 1.00 94.50 204 GLY A CA 1
ATOM 1608 C C . GLY A 1 204 ? -11.362 14.351 12.165 1.00 94.50 204 GLY A C 1
ATOM 1609 O O . GLY A 1 204 ? -12.185 14.551 13.058 1.00 94.50 204 GLY A O 1
ATOM 1610 N N . TYR A 1 205 ? -11.732 14.197 10.889 1.00 95.31 205 TYR A N 1
ATOM 1611 C CA . TYR A 1 205 ? -13.131 14.179 10.441 1.00 95.31 205 TYR A CA 1
ATOM 1612 C C . TYR A 1 205 ? -13.835 12.883 10.843 1.00 95.31 205 TYR A C 1
ATOM 1614 O O . TYR A 1 205 ? -15.045 12.867 11.101 1.00 95.31 205 TYR A O 1
ATOM 1622 N N . ILE A 1 206 ? -13.074 11.789 10.901 1.00 96.12 206 ILE A N 1
ATOM 1623 C CA . ILE A 1 206 ? -13.535 10.487 11.369 1.00 96.12 206 ILE A CA 1
ATOM 1624 C C . ILE A 1 206 ? -12.653 9.997 12.513 1.00 96.12 206 ILE A C 1
ATOM 1626 O O . ILE A 1 206 ? -11.473 10.326 12.596 1.00 96.12 206 ILE A O 1
ATOM 1630 N N . ALA A 1 207 ? -13.239 9.199 13.396 1.00 95.50 207 ALA A N 1
ATOM 1631 C CA . ALA A 1 207 ? -12.524 8.501 14.450 1.00 95.50 207 ALA A CA 1
ATOM 1632 C C . ALA A 1 207 ? -12.814 7.002 14.358 1.00 95.50 207 ALA A C 1
ATOM 1634 O O . ALA A 1 207 ? -13.979 6.595 14.275 1.00 95.50 207 ALA A O 1
ATOM 1635 N N . SER A 1 208 ? -11.763 6.188 14.427 1.00 91.00 208 SER A N 1
ATOM 1636 C CA . SER A 1 208 ? -11.895 4.755 14.672 1.00 91.00 208 SER A CA 1
ATOM 1637 C C . SER A 1 208 ? -12.257 4.538 16.135 1.00 91.00 208 SER A C 1
ATOM 1639 O O . SER A 1 208 ? -11.513 4.928 17.038 1.00 91.00 208 SER A O 1
ATOM 1641 N N . VAL A 1 209 ? -13.412 3.925 16.394 1.00 83.44 209 VAL A N 1
ATOM 1642 C CA . VAL A 1 209 ? -13.691 3.389 17.726 1.00 83.44 209 VAL A CA 1
ATOM 1643 C C . VAL A 1 209 ? -13.062 2.004 17.752 1.00 83.44 209 VAL A C 1
ATOM 1645 O O . VAL A 1 209 ? -13.610 1.121 17.087 1.00 83.44 209 VAL A O 1
ATOM 1648 N N . PRO A 1 210 ? -11.957 1.787 18.497 1.00 75.31 210 PRO A N 1
ATOM 1649 C CA . PRO A 1 210 ? -11.405 0.453 18.625 1.00 75.31 210 PRO A CA 1
ATOM 1650 C C . PRO A 1 210 ? -12.536 -0.420 19.127 1.00 75.31 210 PRO A C 1
ATOM 1652 O O . PRO A 1 210 ? -13.204 -0.066 20.111 1.00 75.31 210 PRO A O 1
ATOM 1655 N N . ARG A 1 211 ? -12.807 -1.509 18.403 1.00 68.81 211 ARG A N 1
ATOM 1656 C CA . ARG A 1 211 ? -13.863 -2.446 18.768 1.00 68.81 211 ARG A CA 1
ATOM 1657 C C . ARG A 1 211 ? -13.563 -2.810 20.208 1.00 68.81 211 ARG A C 1
ATOM 1659 O O . ARG A 1 211 ? -12.544 -3.449 20.464 1.00 68.81 211 ARG A O 1
ATOM 1666 N N . GLN A 1 212 ? -14.370 -2.313 21.155 1.00 65.88 212 GLN A N 1
ATOM 1667 C CA . GLN A 1 212 ? -14.209 -2.687 22.548 1.00 65.88 212 GLN A CA 1
ATOM 1668 C C . GLN A 1 212 ? -14.356 -4.185 22.495 1.00 65.88 212 GLN A C 1
ATOM 1670 O O . GLN A 1 212 ? -15.450 -4.682 22.225 1.00 65.88 212 GLN A O 1
ATOM 1675 N N . SER A 1 213 ? -13.230 -4.891 22.591 1.00 61.47 213 SER A N 1
ATOM 1676 C CA . SER A 1 213 ? -13.227 -6.329 22.606 1.00 61.47 213 SER A CA 1
ATOM 1677 C C . SER A 1 213 ? -14.110 -6.617 23.793 1.00 61.47 213 SER A C 1
ATOM 1679 O O . SER A 1 213 ? -13.696 -6.360 24.926 1.00 61.47 213 SER A O 1
ATOM 1681 N N . HIS A 1 214 ? -15.360 -6.998 23.527 1.00 50.38 214 HIS A N 1
ATOM 1682 C CA . HIS A 1 214 ? -16.282 -7.461 24.531 1.00 50.38 214 HIS A CA 1
ATOM 1683 C C . HIS A 1 214 ? -15.634 -8.752 25.008 1.00 50.38 214 HIS A C 1
ATOM 1685 O O . HIS A 1 214 ? -15.941 -9.848 24.544 1.00 50.38 214 HIS A O 1
ATOM 1691 N N . SER A 1 215 ? -14.641 -8.606 25.882 1.00 47.12 215 SER A N 1
ATOM 1692 C CA . SER A 1 215 ? -14.236 -9.621 26.807 1.00 47.12 215 SER A CA 1
ATOM 1693 C C . SER A 1 215 ? -15.515 -9.864 27.576 1.00 47.12 215 SER A C 1
ATOM 1695 O O . SER A 1 215 ? -15.898 -9.105 28.465 1.00 47.12 215 SER A O 1
ATOM 1697 N N . LEU A 1 216 ? -16.261 -10.870 27.113 1.00 53.69 216 LEU A N 1
ATOM 1698 C CA . LEU A 1 216 ? -17.362 -11.446 27.857 1.00 53.69 216 LEU A CA 1
ATOM 1699 C C . LEU A 1 216 ? -16.885 -11.498 29.307 1.00 53.69 216 LEU A C 1
ATOM 1701 O O . LEU A 1 216 ? -15.767 -11.988 29.512 1.00 53.69 216 LEU A O 1
ATOM 1705 N N . PRO A 1 217 ? -17.634 -10.925 30.269 1.00 49.00 217 PRO A N 1
ATOM 1706 C CA . PRO A 1 217 ? -17.192 -10.852 31.649 1.00 49.00 217 PRO A CA 1
ATOM 1707 C C . PRO A 1 217 ? -16.776 -12.257 32.057 1.00 49.00 217 PRO A C 1
ATOM 1709 O O . PRO A 1 217 ? -17.606 -13.162 32.158 1.00 49.00 217 PRO A O 1
ATOM 1712 N N . SER A 1 218 ? -15.460 -12.451 32.170 1.00 48.25 218 SER A N 1
ATOM 1713 C CA . SER A 1 218 ? -14.882 -13.732 32.526 1.00 48.25 218 SER A CA 1
ATOM 1714 C C . SER A 1 218 ? -15.408 -14.020 33.915 1.00 48.25 218 SER A C 1
ATOM 1716 O O . SER A 1 218 ? -15.081 -13.323 34.878 1.00 48.25 218 SER A O 1
ATOM 1718 N N . ARG A 1 219 ? -16.340 -14.967 33.984 1.00 45.84 219 ARG A N 1
ATOM 1719 C CA . ARG A 1 219 ? -17.047 -15.343 35.196 1.00 45.84 219 ARG A CA 1
ATOM 1720 C C . ARG A 1 219 ? -16.015 -15.953 36.145 1.00 45.84 219 ARG A C 1
ATOM 1722 O O . ARG A 1 219 ? -15.668 -17.118 36.019 1.00 45.84 219 ARG A O 1
ATOM 1729 N N . SER A 1 220 ? -15.478 -15.104 37.018 1.00 47.97 220 SER A N 1
ATOM 1730 C CA . SER A 1 220 ? -14.839 -15.403 38.301 1.00 47.97 220 SER A CA 1
ATOM 1731 C C . SER A 1 220 ? -14.093 -16.744 38.406 1.00 47.97 220 SER A C 1
ATOM 1733 O O . SER A 1 220 ? -14.669 -17.758 38.799 1.00 47.97 220 SER A O 1
ATOM 1735 N N . ALA A 1 221 ? -12.776 -16.707 38.212 1.00 43.00 221 ALA A N 1
ATOM 1736 C CA . ALA A 1 221 ? -11.857 -17.548 38.972 1.00 43.00 221 ALA A CA 1
ATOM 1737 C C . ALA A 1 221 ? -10.661 -16.684 39.402 1.00 43.00 221 ALA A C 1
ATOM 1739 O O . ALA A 1 221 ? -9.967 -16.101 38.572 1.00 43.00 221 ALA A O 1
ATOM 1740 N N . SER A 1 222 ? -10.515 -16.552 40.717 1.00 44.84 222 SER A N 1
ATOM 1741 C CA . SER A 1 222 ? -9.519 -15.764 41.452 1.00 44.84 222 SER A CA 1
ATOM 1742 C C . SER A 1 222 ? -8.052 -16.176 41.186 1.00 44.84 222 SER A C 1
ATOM 1744 O O . SER A 1 222 ? -7.808 -17.202 40.550 1.00 44.84 222 SER A O 1
ATOM 1746 N N . PRO A 1 223 ? -7.070 -15.361 41.631 1.00 48.78 223 PRO A N 1
ATOM 1747 C CA . PRO A 1 223 ? -5.820 -15.117 40.913 1.00 48.78 223 PRO A CA 1
ATOM 1748 C C . PRO A 1 223 ? -4.612 -15.893 41.458 1.00 48.78 223 PRO A C 1
ATOM 1750 O O . PRO A 1 223 ? -4.528 -16.175 42.649 1.00 48.78 223 PRO A O 1
ATOM 1753 N N . ASP A 1 224 ? -3.617 -16.115 40.596 1.00 43.53 224 ASP A N 1
ATOM 1754 C CA . ASP A 1 224 ? -2.236 -16.412 40.996 1.00 43.53 224 ASP A CA 1
ATOM 1755 C C . ASP A 1 224 ? -1.277 -15.445 40.255 1.00 43.53 224 ASP A C 1
ATOM 1757 O O . ASP A 1 224 ? -1.154 -15.525 39.025 1.00 43.53 224 ASP A O 1
ATOM 1761 N N . PRO A 1 225 ? -0.655 -14.461 40.940 1.00 44.69 225 PRO A N 1
ATOM 1762 C CA . PRO A 1 225 ? -0.001 -13.323 40.288 1.00 44.69 225 PRO A CA 1
ATOM 1763 C C . PRO A 1 225 ? 1.482 -13.515 39.902 1.00 44.69 225 PRO A C 1
ATOM 1765 O O . PRO A 1 225 ? 2.123 -12.533 39.537 1.00 44.69 225 PRO A O 1
ATOM 1768 N N . GLN A 1 226 ? 2.069 -14.723 39.919 1.00 45.44 226 GLN A N 1
ATOM 1769 C CA . GLN A 1 226 ? 3.540 -14.862 39.784 1.00 45.44 226 GLN A CA 1
ATOM 1770 C C . GLN A 1 226 ? 4.114 -15.616 38.564 1.00 45.44 226 GLN A C 1
ATOM 1772 O O . GLN A 1 226 ? 5.324 -15.828 38.508 1.00 45.44 226 GLN A O 1
ATOM 1777 N N . LYS A 1 227 ? 3.342 -15.977 37.526 1.00 41.34 227 LYS A N 1
ATOM 1778 C CA . LYS A 1 227 ? 3.887 -16.786 36.397 1.00 41.34 227 LYS A CA 1
ATOM 1779 C C . LYS A 1 227 ? 3.682 -16.247 34.976 1.00 41.34 227 LYS A C 1
ATOM 1781 O O . LYS A 1 227 ? 3.580 -17.024 34.028 1.00 41.34 227 LYS A O 1
ATOM 1786 N N . ARG A 1 228 ? 3.676 -14.924 34.774 1.00 38.88 228 ARG A N 1
ATOM 1787 C CA . ARG A 1 228 ? 3.508 -14.326 33.430 1.00 38.88 228 ARG A CA 1
ATOM 1788 C C . ARG A 1 228 ? 4.603 -13.341 33.005 1.00 38.88 228 ARG A C 1
ATOM 1790 O O . ARG A 1 228 ? 4.333 -12.352 32.343 1.00 38.88 228 ARG A O 1
ATOM 1797 N N . ALA A 1 229 ? 5.861 -13.669 33.280 1.00 43.97 229 ALA A N 1
ATOM 1798 C CA . ALA A 1 229 ? 6.988 -13.153 32.505 1.00 43.97 229 ALA A CA 1
ATOM 1799 C C . ALA A 1 229 ? 7.606 -14.325 31.737 1.00 43.97 229 ALA A C 1
ATOM 1801 O O . ALA A 1 229 ? 7.878 -15.363 32.331 1.00 43.97 229 ALA A O 1
ATOM 1802 N N . ARG A 1 230 ? 7.848 -14.152 30.430 1.00 42.34 230 ARG A N 1
ATOM 1803 C CA . ARG A 1 230 ? 8.405 -15.141 29.475 1.00 42.34 230 ARG A CA 1
ATOM 1804 C C . ARG A 1 230 ? 7.391 -16.042 28.759 1.00 42.34 230 ARG A C 1
ATOM 1806 O O . ARG A 1 230 ? 7.452 -17.267 28.827 1.00 42.34 230 ARG A O 1
ATOM 1813 N N . ARG A 1 231 ? 6.561 -15.448 27.896 1.00 37.12 231 ARG A N 1
ATOM 1814 C CA . ARG A 1 231 ? 6.084 -16.163 26.699 1.00 37.12 231 ARG A CA 1
ATOM 1815 C C . ARG A 1 231 ? 6.093 -15.261 25.461 1.00 37.12 231 ARG A C 1
ATOM 1817 O O . ARG A 1 231 ? 5.087 -14.697 25.074 1.00 37.12 231 ARG A O 1
ATOM 1824 N N . LYS A 1 232 ? 7.296 -15.172 24.884 1.00 36.97 232 LYS A N 1
ATOM 1825 C CA . LYS A 1 232 ? 7.618 -15.198 23.446 1.00 36.97 232 LYS A CA 1
ATOM 1826 C C . LYS A 1 232 ? 6.790 -14.288 22.520 1.00 36.97 232 LYS A C 1
ATOM 1828 O O . LYS A 1 232 ? 5.733 -14.678 22.040 1.00 36.97 232 LYS A O 1
ATOM 1833 N N . PHE A 1 233 ? 7.418 -13.181 22.113 1.00 36.44 233 PHE A N 1
ATOM 1834 C CA . PHE A 1 233 ? 7.308 -12.647 20.752 1.00 36.44 233 PHE A CA 1
ATOM 1835 C C . PHE A 1 233 ? 7.782 -13.721 19.764 1.00 36.44 233 PHE A C 1
ATOM 1837 O O . PHE A 1 233 ? 8.972 -13.874 19.500 1.00 36.44 233 PHE A O 1
ATOM 1844 N N . ARG A 1 234 ? 6.848 -14.539 19.283 1.00 39.62 234 ARG A N 1
ATOM 1845 C CA . ARG A 1 234 ? 7.012 -15.358 18.080 1.00 39.62 234 ARG A CA 1
ATOM 1846 C C . ARG A 1 234 ? 5.625 -15.690 17.549 1.00 39.62 234 ARG A C 1
ATOM 1848 O O . ARG A 1 234 ? 5.128 -16.788 17.769 1.00 39.62 234 ARG A O 1
ATOM 1855 N N . ASN A 1 235 ? 4.974 -14.702 16.941 1.00 31.97 235 ASN A N 1
ATOM 1856 C CA . ASN A 1 235 ? 3.812 -14.953 16.095 1.00 31.97 235 ASN A CA 1
ATOM 1857 C C . ASN A 1 235 ? 3.564 -13.791 15.121 1.00 31.97 235 ASN A C 1
ATOM 1859 O O . ASN A 1 235 ? 2.500 -13.185 15.126 1.00 31.97 235 ASN A O 1
ATOM 1863 N N . THR A 1 236 ? 4.536 -13.482 14.263 1.00 38.53 236 THR A N 1
ATOM 1864 C CA . THR A 1 236 ? 4.204 -12.951 12.935 1.00 38.53 236 THR A CA 1
ATOM 1865 C C . THR A 1 236 ? 3.724 -14.134 12.110 1.00 38.53 236 THR A C 1
ATOM 1867 O O . THR A 1 236 ? 4.479 -14.878 11.488 1.00 38.53 236 THR A O 1
ATOM 1870 N N . ARG A 1 237 ? 2.426 -14.373 12.263 1.00 35.25 237 ARG A N 1
ATOM 1871 C CA . ARG A 1 237 ? 1.629 -15.290 11.471 1.00 35.25 237 ARG A CA 1
ATOM 1872 C C . ARG A 1 237 ? 1.686 -14.793 10.029 1.00 35.25 237 ARG A C 1
ATOM 1874 O O . ARG A 1 237 ? 1.456 -13.613 9.788 1.00 35.25 237 ARG A O 1
ATOM 1881 N N . GLU A 1 238 ? 1.995 -15.697 9.106 1.00 34.53 238 GLU A N 1
ATOM 1882 C CA . GLU A 1 238 ? 1.718 -15.550 7.680 1.00 34.53 238 GLU A CA 1
ATOM 1883 C C . GLU A 1 238 ? 0.288 -15.018 7.509 1.00 34.53 238 GLU A C 1
ATOM 1885 O O . GLU A 1 238 ? -0.687 -15.765 7.632 1.00 34.53 238 GLU A O 1
ATOM 1890 N N . PHE A 1 239 ? 0.144 -13.721 7.249 1.00 35.47 239 PHE A N 1
ATOM 1891 C CA . PHE A 1 239 ? -1.072 -13.212 6.646 1.00 35.47 239 PHE A CA 1
ATOM 1892 C C . PHE A 1 239 ? -1.024 -13.663 5.191 1.00 35.47 239 PHE A C 1
ATOM 1894 O O . PHE A 1 239 ? -0.341 -13.086 4.348 1.00 35.47 239 PHE A O 1
ATOM 1901 N N . MET A 1 240 ? -1.704 -14.781 4.919 1.00 29.69 240 MET A N 1
ATOM 1902 C CA . MET A 1 240 ? -2.134 -15.133 3.574 1.00 29.69 240 MET A CA 1
ATOM 1903 C C . MET A 1 240 ? -3.001 -13.979 3.074 1.00 29.69 240 MET A C 1
ATOM 1905 O O . MET A 1 240 ? -4.206 -13.970 3.309 1.00 29.69 240 MET A O 1
ATOM 1909 N N . VAL A 1 241 ? -2.383 -13.020 2.386 1.00 40.91 241 VAL A N 1
ATOM 1910 C CA . VAL A 1 241 ? -3.096 -12.117 1.488 1.00 40.91 241 VAL A CA 1
ATOM 1911 C C . VAL A 1 241 ? -3.830 -13.032 0.505 1.00 40.91 241 VAL A C 1
ATOM 1913 O O . VAL A 1 241 ? -3.177 -13.855 -0.156 1.00 40.91 241 VAL A O 1
ATOM 1916 N N . PRO A 1 242 ? -5.173 -13.009 0.448 1.00 31.59 242 PRO A N 1
ATOM 1917 C CA . PRO A 1 242 ? -5.888 -13.736 -0.581 1.00 31.59 242 PRO A CA 1
ATOM 1918 C C . PRO A 1 242 ? -5.314 -13.288 -1.922 1.00 31.59 242 PRO A C 1
ATOM 1920 O O . PRO A 1 242 ? -5.199 -12.097 -2.191 1.00 31.59 242 PRO A O 1
ATOM 1923 N N . LYS A 1 243 ? -4.891 -14.247 -2.746 1.00 35.03 243 LYS A N 1
ATOM 1924 C CA . LYS A 1 243 ? -4.504 -13.988 -4.131 1.00 35.03 243 LYS A CA 1
ATOM 1925 C C . LYS A 1 243 ? -5.791 -13.587 -4.856 1.00 35.03 243 LYS A C 1
ATOM 1927 O O . LYS A 1 243 ? -6.490 -14.460 -5.366 1.00 35.03 243 LYS A O 1
ATOM 1932 N N . PHE A 1 244 ? -6.167 -12.312 -4.756 1.00 39.91 244 PHE A N 1
ATOM 1933 C CA . PHE A 1 244 ? -7.355 -11.770 -5.395 1.00 39.91 244 PHE A CA 1
ATOM 1934 C C . PHE A 1 244 ? -7.116 -11.856 -6.898 1.00 39.91 244 PHE A C 1
ATOM 1936 O O . PHE A 1 244 ? -6.182 -11.266 -7.434 1.00 39.91 244 PHE A O 1
ATOM 1943 N N . ALA A 1 245 ? -7.890 -12.731 -7.532 1.00 35.69 245 ALA A N 1
ATOM 1944 C CA . ALA A 1 245 ? -7.942 -12.840 -8.973 1.00 35.69 245 ALA A CA 1
ATOM 1945 C C . ALA A 1 245 ? -8.468 -11.511 -9.510 1.00 35.69 245 ALA A C 1
ATOM 1947 O O . ALA A 1 245 ? -9.551 -11.110 -9.098 1.00 35.69 245 ALA A O 1
ATOM 1948 N N . ASP A 1 246 ? -7.669 -10.863 -10.357 1.00 37.56 246 ASP A N 1
ATOM 1949 C CA . ASP A 1 246 ? -8.092 -9.943 -11.413 1.00 37.56 246 ASP A CA 1
ATOM 1950 C C . ASP A 1 246 ? -9.318 -9.086 -11.051 1.00 37.56 246 ASP A C 1
ATOM 1952 O O . ASP A 1 246 ? -10.329 -9.097 -11.744 1.00 37.56 246 ASP A O 1
ATOM 1956 N N . ALA A 1 247 ? -9.243 -8.356 -9.934 1.00 38.97 247 ALA A N 1
ATOM 1957 C CA . ALA A 1 247 ? -10.047 -7.155 -9.800 1.00 38.97 247 ALA A CA 1
ATOM 1958 C C . ALA A 1 247 ? -9.395 -6.166 -10.756 1.00 38.97 247 ALA A C 1
ATOM 1960 O O . ALA A 1 247 ? -8.246 -5.767 -10.539 1.00 38.97 247 ALA A O 1
ATOM 1961 N N . GLU A 1 248 ? -10.079 -5.910 -11.866 1.00 40.16 248 GLU A N 1
ATOM 1962 C CA . GLU A 1 248 ? -9.694 -4.940 -12.876 1.00 40.16 248 GLU A CA 1
ATOM 1963 C C . GLU A 1 248 ? -9.151 -3.702 -12.159 1.00 40.16 248 GLU A C 1
ATOM 1965 O O . GLU A 1 248 ? -9.841 -3.058 -11.369 1.00 40.16 248 GLU A O 1
ATOM 1970 N N . LEU A 1 249 ? -7.853 -3.443 -12.348 1.00 46.19 249 LEU A N 1
ATOM 1971 C CA . LEU A 1 249 ? -7.269 -2.143 -12.063 1.00 46.19 249 LEU A CA 1
ATOM 1972 C C . LEU A 1 249 ? -7.989 -1.198 -13.015 1.00 46.19 249 LEU A C 1
ATOM 1974 O O . LEU A 1 249 ? -7.601 -1.083 -14.176 1.00 46.19 249 LEU A O 1
ATOM 1978 N N . ASP A 1 250 ? -9.095 -0.666 -12.504 1.00 42.22 250 ASP A N 1
ATOM 1979 C CA . ASP A 1 250 ? -10.038 0.212 -13.163 1.00 42.22 250 ASP A CA 1
ATOM 1980 C C . ASP A 1 250 ? -9.257 1.260 -13.956 1.00 42.22 250 ASP A C 1
ATOM 1982 O O . ASP A 1 250 ? -8.523 2.081 -13.399 1.00 42.22 250 ASP A O 1
ATOM 1986 N N . SER A 1 251 ? -9.326 1.150 -15.281 1.00 43.72 251 SER A N 1
ATOM 1987 C CA . SER A 1 251 ? -8.619 2.008 -16.229 1.00 43.72 251 SER A CA 1
ATOM 1988 C C . SER A 1 251 ? -9.301 3.369 -16.394 1.00 43.72 251 SER A C 1
ATOM 1990 O O . SER A 1 251 ? -9.110 4.017 -17.417 1.00 43.72 251 SER A O 1
ATOM 1992 N N . SER A 1 252 ? -10.100 3.795 -15.414 1.00 44.28 252 SER A N 1
ATOM 1993 C CA . SER A 1 252 ? -10.983 4.962 -15.505 1.00 44.28 252 SER A CA 1
ATOM 1994 C C . SER A 1 252 ? -10.321 6.308 -15.162 1.00 44.28 252 SER A C 1
ATOM 1996 O O . SER A 1 252 ? -11.017 7.313 -15.082 1.00 44.28 252 SER A O 1
ATOM 1998 N N . ASP A 1 253 ? -8.988 6.383 -15.050 1.00 43.62 253 ASP A N 1
ATOM 1999 C CA . ASP A 1 253 ? -8.242 7.660 -15.007 1.00 43.62 253 ASP A CA 1
ATOM 2000 C C . ASP A 1 253 ? -8.060 8.253 -16.439 1.00 43.62 253 ASP A C 1
ATOM 2002 O O . ASP A 1 253 ? -6.950 8.638 -16.834 1.00 43.62 253 ASP A O 1
ATOM 2006 N N . ASP A 1 254 ? -9.137 8.296 -17.239 1.00 43.44 254 ASP A N 1
ATOM 2007 C CA . ASP A 1 254 ? -9.211 9.000 -18.532 1.00 43.44 254 ASP A CA 1
ATOM 2008 C C . ASP A 1 254 ? -9.782 10.415 -18.316 1.00 43.44 254 ASP A C 1
ATOM 2010 O O . ASP A 1 254 ? -10.934 10.709 -18.621 1.00 43.44 254 ASP A O 1
ATOM 2014 N N . ASP A 1 255 ? -8.961 11.312 -17.759 1.00 41.66 255 ASP A N 1
ATOM 2015 C CA . ASP A 1 255 ? -9.196 12.768 -17.750 1.00 41.66 255 ASP A CA 1
ATOM 2016 C C . ASP A 1 255 ? -8.951 13.354 -19.160 1.00 41.66 255 ASP A C 1
ATOM 2018 O O . ASP A 1 255 ? -8.061 14.179 -19.394 1.00 41.66 255 ASP A O 1
ATOM 2022 N N . GLY A 1 256 ? -9.719 12.888 -20.145 1.00 44.41 256 GLY A N 1
ATOM 2023 C CA . GLY A 1 256 ? -9.821 13.531 -21.450 1.00 44.41 256 GLY A CA 1
ATOM 2024 C C . GLY A 1 256 ? -10.716 14.775 -21.350 1.00 44.41 256 GLY A C 1
ATOM 2025 O O . GLY A 1 256 ? -11.820 14.685 -20.808 1.00 44.41 256 GLY A O 1
ATOM 2026 N N . PRO A 1 257 ? -10.309 15.954 -21.863 1.00 49.19 257 PRO A N 1
ATOM 2027 C CA . PRO A 1 257 ? -11.180 17.125 -21.858 1.00 49.19 257 PRO A CA 1
ATOM 2028 C C . PRO A 1 257 ? -12.459 16.836 -22.665 1.00 49.19 257 PRO A C 1
ATOM 2030 O O . PRO A 1 257 ? -12.383 16.204 -23.724 1.00 49.19 257 PRO A O 1
ATOM 2033 N N . PRO A 1 258 ? -13.637 17.311 -22.217 1.00 43.22 258 PRO A N 1
ATOM 2034 C CA . PRO A 1 258 ? -14.893 17.032 -22.897 1.00 43.22 258 PRO A CA 1
ATOM 2035 C C . PRO A 1 258 ? -14.872 17.646 -24.300 1.00 43.22 258 PRO A C 1
ATOM 2037 O O . PRO A 1 258 ? -14.937 18.866 -24.470 1.00 43.22 258 PRO A O 1
ATOM 2040 N N . SER A 1 259 ? -14.801 16.785 -25.320 1.00 51.97 259 SER A N 1
ATOM 2041 C CA . SER A 1 259 ? -15.104 17.171 -26.696 1.00 51.97 259 SER A CA 1
ATOM 2042 C C . SER A 1 259 ? -16.546 17.648 -26.751 1.00 51.97 259 SER A C 1
ATOM 2044 O O . SER A 1 259 ? -17.500 16.890 -26.576 1.00 51.97 259 SER A O 1
ATOM 2046 N N . THR A 1 260 ? -16.691 18.945 -26.972 1.00 51.44 260 THR A N 1
ATOM 2047 C CA . THR A 1 260 ? -17.969 19.594 -27.200 1.00 51.44 260 THR A CA 1
ATOM 2048 C C . THR A 1 260 ? -18.509 19.234 -28.585 1.00 51.44 260 THR A C 1
ATOM 2050 O O . THR A 1 260 ? -17.780 19.157 -29.569 1.00 51.44 260 THR A O 1
ATOM 2053 N N . SER A 1 261 ? -19.835 19.108 -28.647 1.00 46.28 261 SER A N 1
ATOM 2054 C CA . SER A 1 261 ? -20.665 19.321 -29.836 1.00 46.28 261 SER A CA 1
ATOM 2055 C C . SER A 1 261 ? -20.616 18.296 -30.971 1.00 46.28 261 SER A C 1
ATOM 2057 O O . SER A 1 261 ? -19.928 18.469 -31.975 1.00 46.28 261 SER A O 1
ATOM 2059 N N . ARG A 1 262 ? -21.601 17.388 -30.954 1.00 44.03 262 ARG A N 1
ATOM 2060 C CA . ARG A 1 262 ? -22.475 17.223 -32.127 1.00 44.03 262 ARG A CA 1
ATOM 2061 C C . ARG A 1 262 ? -23.858 16.707 -31.722 1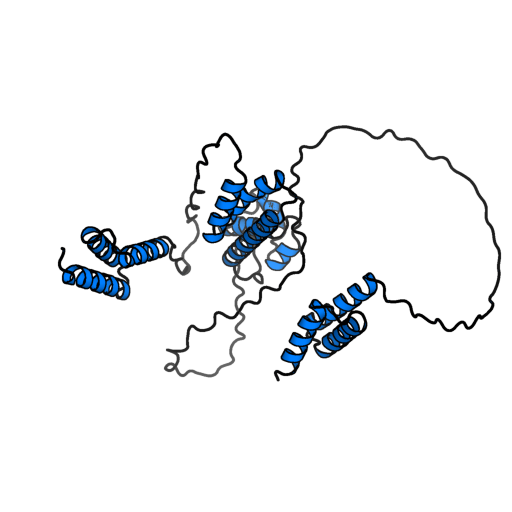.00 44.03 262 ARG A C 1
ATOM 2063 O O . ARG A 1 262 ? -23.998 15.614 -31.189 1.00 44.03 262 ARG A O 1
ATOM 2070 N N . ALA A 1 263 ? -24.866 17.543 -31.951 1.00 49.75 263 ALA A N 1
ATOM 2071 C CA . ALA A 1 263 ? -26.276 17.252 -31.717 1.00 49.75 263 ALA A CA 1
ATOM 2072 C C . ALA A 1 263 ? -26.792 16.115 -32.625 1.00 49.75 263 ALA A C 1
ATOM 2074 O O . ALA A 1 263 ? -26.386 16.061 -33.790 1.00 49.75 263 ALA A O 1
ATOM 2075 N N . PRO A 1 264 ? -27.725 15.262 -32.159 1.00 56.44 264 PRO A N 1
ATOM 2076 C CA . PRO A 1 264 ? -28.455 14.354 -33.028 1.00 56.44 264 PRO A CA 1
ATOM 2077 C C . PRO A 1 264 ? -29.737 15.019 -33.549 1.00 56.44 264 PRO A C 1
ATOM 2079 O O . PRO A 1 264 ? -30.587 15.491 -32.794 1.00 56.44 264 PRO A O 1
ATOM 2082 N N . THR A 1 265 ? -29.873 15.036 -34.871 1.00 53.56 265 THR A N 1
ATOM 2083 C CA . THR A 1 265 ? -31.116 15.346 -35.579 1.00 53.56 265 THR A CA 1
ATOM 2084 C C . THR A 1 265 ? -32.105 14.196 -35.384 1.00 53.56 265 THR A C 1
ATOM 2086 O O . THR A 1 265 ? -31.826 13.064 -35.771 1.00 53.56 265 THR A O 1
ATOM 2089 N N . LEU A 1 266 ? -33.260 14.503 -34.787 1.00 51.16 266 LEU A N 1
ATOM 2090 C CA . LEU A 1 266 ? -34.434 13.632 -34.750 1.00 51.16 266 LEU A CA 1
ATOM 2091 C C . LEU A 1 266 ? -34.934 13.334 -36.173 1.00 51.16 266 LEU A C 1
ATOM 2093 O O . LEU A 1 266 ? -35.186 14.260 -36.943 1.00 51.16 266 LEU A O 1
ATOM 2097 N N . ALA A 1 267 ? -35.193 12.059 -36.460 1.00 56.91 267 ALA A N 1
ATOM 2098 C CA . ALA A 1 267 ? -36.113 11.629 -37.509 1.00 56.91 267 ALA A CA 1
ATOM 2099 C C . ALA A 1 267 ? -37.110 10.602 -36.917 1.00 56.91 267 ALA A C 1
ATOM 2101 O O . ALA A 1 267 ? -36.681 9.725 -36.165 1.00 56.91 267 ALA A O 1
ATOM 2102 N N . PRO A 1 268 ? -38.423 10.727 -37.192 1.00 63.28 268 PRO A N 1
ATOM 2103 C CA . PRO A 1 268 ? -39.470 9.856 -36.649 1.00 63.28 268 PRO A CA 1
ATOM 2104 C C . PRO A 1 268 ? -39.653 8.533 -37.434 1.00 63.28 268 PRO A C 1
ATOM 2106 O O . PRO A 1 268 ? -39.181 8.425 -38.567 1.00 63.28 268 PRO A O 1
ATOM 2109 N N . PRO A 1 269 ? -40.340 7.532 -36.839 1.00 60.34 269 PRO A N 1
ATOM 2110 C CA . PRO A 1 269 ? -40.439 6.163 -37.351 1.00 60.34 269 PRO A CA 1
ATOM 2111 C C . PRO A 1 269 ? -41.575 5.965 -38.370 1.00 60.34 269 PRO A C 1
ATOM 2113 O O . PRO A 1 269 ? -42.624 6.603 -38.280 1.00 60.34 269 PRO A O 1
ATOM 2116 N N . ALA A 1 270 ? -41.376 5.025 -39.296 1.00 56.78 270 ALA A N 1
ATOM 2117 C CA . ALA A 1 270 ? -42.415 4.483 -40.172 1.00 56.78 270 ALA A CA 1
ATOM 2118 C C . ALA A 1 270 ? -43.061 3.226 -39.543 1.00 56.78 270 ALA A C 1
ATOM 2120 O O . ALA A 1 270 ? -42.346 2.462 -38.886 1.00 56.78 270 ALA A O 1
ATOM 2121 N N . PRO A 1 271 ? -44.373 2.992 -39.734 1.00 64.44 271 PRO A N 1
ATOM 2122 C CA . PRO A 1 271 ? -45.043 1.749 -39.364 1.00 64.44 271 PRO A CA 1
ATOM 2123 C C . PRO A 1 271 ? -45.189 0.820 -40.585 1.00 64.44 271 PRO A C 1
ATOM 2125 O O . PRO A 1 271 ? -45.646 1.267 -41.629 1.00 64.44 271 PRO A O 1
ATOM 2128 N N . ASP A 1 272 ? -44.862 -0.461 -40.425 1.00 51.69 272 ASP A N 1
ATOM 2129 C CA . ASP A 1 272 ? -45.322 -1.568 -41.287 1.00 51.69 272 ASP A CA 1
ATOM 2130 C C . ASP A 1 272 ? -45.942 -2.598 -40.327 1.00 51.69 272 ASP A C 1
ATOM 2132 O O . ASP A 1 272 ? -45.293 -3.027 -39.369 1.00 51.69 272 ASP A O 1
ATOM 2136 N N . GLU A 1 273 ? -47.269 -2.750 -40.295 1.00 45.41 273 GLU A N 1
ATOM 2137 C CA . GLU A 1 273 ? -48.067 -3.664 -41.141 1.00 45.41 273 GLU A CA 1
ATOM 2138 C C . GLU A 1 273 ? -47.557 -5.114 -41.082 1.00 45.41 273 GLU A C 1
ATOM 2140 O O . GLU A 1 273 ? -46.486 -5.453 -41.565 1.00 45.41 273 GLU A O 1
ATOM 2145 N N . LEU A 1 274 ? -48.191 -5.928 -40.230 1.00 45.97 274 LEU A N 1
ATOM 2146 C CA . LEU A 1 274 ? -49.230 -6.911 -40.589 1.00 45.97 274 LEU A CA 1
ATOM 2147 C C . LEU A 1 274 ? -48.652 -8.159 -41.279 1.00 45.97 274 LEU A C 1
ATOM 2149 O O . LEU A 1 274 ? -48.259 -8.120 -42.434 1.00 45.97 274 LEU A O 1
ATOM 2153 N N . GLU A 1 275 ? -48.674 -9.296 -40.578 1.00 49.69 275 GLU A N 1
ATOM 2154 C CA . GLU A 1 275 ? -49.593 -10.406 -40.891 1.00 49.69 275 GLU A CA 1
ATOM 2155 C C . GLU A 1 275 ? -49.335 -11.617 -39.963 1.00 49.69 275 GLU A C 1
ATOM 2157 O O . GLU A 1 275 ? -48.199 -11.871 -39.547 1.00 49.69 275 GLU A O 1
ATOM 2162 N N . PRO A 1 276 ? -50.390 -12.374 -39.615 1.00 61.41 276 PRO A N 1
ATOM 2163 C CA . PRO A 1 276 ? -50.329 -13.567 -38.787 1.00 61.41 276 PRO A CA 1
ATOM 2164 C C . PRO A 1 276 ? -50.136 -14.816 -39.656 1.00 61.41 276 PRO A C 1
ATOM 2166 O O . PRO A 1 276 ? -50.707 -14.951 -40.733 1.00 61.41 276 PRO A O 1
ATOM 2169 N N . SER A 1 277 ? -49.390 -15.803 -39.172 1.00 44.22 277 SER A N 1
ATOM 2170 C CA . SER A 1 277 ? -49.433 -17.143 -39.763 1.00 44.22 277 SER A CA 1
ATOM 2171 C C . SER A 1 277 ? -49.453 -18.190 -38.669 1.00 44.22 277 SER A C 1
ATOM 2173 O O . SER A 1 277 ? -48.448 -18.556 -38.065 1.00 44.22 277 SER A O 1
ATOM 2175 N N . SER A 1 278 ? -50.677 -18.629 -38.410 1.00 49.00 278 SER A N 1
ATOM 2176 C CA . SER A 1 278 ? -51.019 -19.841 -37.695 1.00 49.00 278 SER A CA 1
ATOM 2177 C C . SER A 1 278 ? -50.619 -21.055 -38.533 1.00 49.00 278 SER A C 1
ATOM 2179 O O . SER A 1 278 ? -51.060 -21.185 -39.669 1.00 49.00 278 SER A O 1
ATOM 2181 N N . HIS A 1 279 ? -49.884 -21.996 -37.947 1.00 51.47 279 HIS A N 1
ATOM 2182 C CA . HIS A 1 279 ? -50.030 -23.403 -38.306 1.00 51.47 279 HIS A CA 1
ATOM 2183 C C . HIS A 1 279 ? -49.871 -24.277 -37.057 1.00 51.47 279 HIS A C 1
ATOM 2185 O O . HIS A 1 279 ? -48.869 -24.148 -36.351 1.00 51.47 279 HIS A O 1
ATOM 2191 N N . PRO A 1 280 ? -50.847 -25.155 -36.765 1.00 59.31 280 PRO A N 1
ATOM 2192 C CA . PRO A 1 280 ? -50.726 -26.175 -35.741 1.00 59.31 280 PRO A CA 1
ATOM 2193 C C . PRO A 1 280 ? -50.097 -27.428 -36.361 1.00 59.31 280 PRO A C 1
ATOM 2195 O O . PRO A 1 280 ? -50.502 -27.879 -37.434 1.00 59.31 280 PRO A O 1
ATOM 2198 N N . SER A 1 281 ? -49.110 -28.014 -35.695 1.00 45.25 281 SER A N 1
ATOM 2199 C CA . SER A 1 281 ? -48.670 -29.384 -35.964 1.00 45.25 281 SER A CA 1
ATOM 2200 C C . SER A 1 281 ? -48.204 -29.995 -34.651 1.00 45.25 281 SER A C 1
ATOM 2202 O O . SER A 1 281 ? -47.143 -29.664 -34.128 1.00 45.25 281 SER A O 1
ATOM 2204 N N . ASP A 1 282 ? -49.087 -30.825 -34.108 1.00 46.56 282 ASP A N 1
ATOM 2205 C CA . ASP A 1 282 ? -48.864 -31.716 -32.975 1.00 46.56 282 ASP A CA 1
ATOM 2206 C C . ASP A 1 282 ? -47.928 -32.892 -33.358 1.00 46.56 282 ASP A C 1
ATOM 2208 O O . ASP A 1 282 ? -47.627 -33.085 -34.540 1.00 46.56 282 ASP A O 1
ATOM 2212 N N . PRO A 1 283 ? -47.418 -33.657 -32.373 1.00 59.22 283 PRO A N 1
ATOM 2213 C CA . PRO A 1 283 ? -46.016 -34.054 -32.318 1.00 59.22 283 PRO A CA 1
ATOM 2214 C C . PRO A 1 283 ? -45.760 -35.505 -32.745 1.00 59.22 283 PRO A C 1
ATOM 2216 O O . PRO A 1 283 ? -46.516 -36.415 -32.406 1.00 59.22 283 PRO A O 1
ATOM 2219 N N . GLU A 1 284 ? -44.609 -35.755 -33.373 1.00 44.31 284 GLU A N 1
ATOM 2220 C CA . GLU A 1 284 ? -44.026 -37.099 -33.441 1.00 44.31 284 GLU A CA 1
ATOM 2221 C C . GLU A 1 284 ? -43.009 -37.304 -32.301 1.00 44.31 284 GLU A C 1
ATOM 2223 O O . GLU A 1 284 ? -42.045 -36.539 -32.185 1.00 44.31 284 GLU A O 1
ATOM 2228 N N . PRO A 1 285 ? -43.152 -38.349 -31.461 1.00 55.84 285 PRO A N 1
ATOM 2229 C CA . PRO A 1 285 ? -42.179 -38.681 -30.428 1.00 55.84 285 PRO A CA 1
ATOM 2230 C C . PRO A 1 285 ? -40.991 -39.432 -31.045 1.00 55.84 285 PRO A C 1
ATOM 2232 O O . PRO A 1 285 ? -40.872 -40.654 -30.946 1.00 55.84 285 PRO A O 1
ATOM 2235 N N . SER A 1 286 ? -40.070 -38.695 -31.666 1.00 49.00 286 SER A N 1
ATOM 2236 C CA . SER A 1 286 ? -38.755 -39.236 -32.012 1.00 49.00 286 SER A CA 1
ATOM 2237 C C . SER A 1 286 ? -37.914 -39.396 -30.745 1.00 49.00 286 SER A C 1
ATOM 2239 O O . SER A 1 286 ? -37.249 -38.472 -30.281 1.00 49.00 286 SER A O 1
ATOM 2241 N N . SER A 1 287 ? -37.931 -40.610 -30.190 1.00 54.19 287 SER A N 1
ATOM 2242 C CA . SER A 1 287 ? -36.930 -41.105 -29.241 1.00 54.19 287 SER A CA 1
ATOM 2243 C C . SER A 1 287 ? -35.561 -41.195 -29.912 1.00 54.19 287 SER A C 1
ATOM 2245 O O . SER A 1 287 ? -35.101 -42.262 -30.311 1.00 54.19 287 SER A O 1
ATOM 2247 N N . GLN A 1 288 ? -34.892 -40.054 -30.026 1.00 49.00 288 GLN A N 1
ATOM 2248 C CA . GLN A 1 288 ? -33.454 -40.001 -30.224 1.00 49.00 288 GLN A CA 1
ATOM 2249 C C . GLN A 1 288 ? -32.819 -39.792 -28.854 1.00 49.00 288 GLN A C 1
ATOM 2251 O O . GLN A 1 288 ? -32.865 -38.703 -28.288 1.00 49.00 288 GLN A O 1
ATOM 2256 N N . ALA A 1 289 ? -32.252 -40.863 -28.297 1.00 52.25 289 ALA A N 1
ATOM 2257 C CA . ALA A 1 289 ? -31.359 -40.753 -27.154 1.00 52.25 289 ALA A CA 1
ATOM 2258 C C . ALA A 1 289 ? -30.234 -39.767 -27.527 1.00 52.25 289 ALA A C 1
ATOM 2260 O O . ALA A 1 289 ? -29.524 -40.018 -28.509 1.00 52.25 289 ALA A O 1
ATOM 2261 N N . PRO A 1 290 ? -30.075 -38.642 -26.808 1.00 54.72 290 PRO A N 1
ATOM 2262 C CA . PRO A 1 290 ? -29.097 -37.639 -27.176 1.00 54.72 290 PRO A CA 1
ATOM 2263 C C . PRO A 1 290 ? -27.711 -38.200 -26.864 1.00 54.72 290 PRO A C 1
ATOM 2265 O O . PRO A 1 290 ? -27.288 -38.274 -25.713 1.00 54.72 290 PRO A O 1
ATOM 2268 N N . LYS A 1 291 ? -26.995 -38.627 -27.906 1.00 51.62 291 LYS A N 1
ATOM 2269 C CA . LYS A 1 291 ? -25.557 -38.890 -27.829 1.00 51.62 291 LYS A CA 1
ATOM 2270 C C . LYS A 1 291 ? -24.848 -37.542 -27.731 1.00 51.62 291 LYS A C 1
ATOM 2272 O O . LYS A 1 291 ? -24.407 -36.983 -28.731 1.00 51.62 291 LYS A O 1
ATOM 2277 N N . THR A 1 292 ? -24.799 -36.977 -26.529 1.00 52.31 292 THR A N 1
ATOM 2278 C CA . THR A 1 292 ? -24.018 -35.773 -26.238 1.00 52.31 292 THR A CA 1
ATOM 2279 C C . THR A 1 292 ? -22.553 -36.150 -26.031 1.00 52.31 292 THR A C 1
ATOM 2281 O O . THR A 1 292 ? -22.029 -36.017 -24.933 1.00 52.31 292 THR A O 1
ATOM 2284 N N . ASP A 1 293 ? -21.875 -36.573 -27.099 1.00 61.34 293 ASP A N 1
ATOM 2285 C CA . ASP A 1 293 ? -20.402 -36.600 -27.159 1.00 61.34 293 ASP A CA 1
ATOM 2286 C C . ASP A 1 293 ? -19.856 -35.205 -27.524 1.00 61.34 293 ASP A C 1
ATOM 2288 O O . ASP A 1 293 ? -18.867 -35.049 -28.241 1.00 61.34 293 ASP A O 1
ATOM 2292 N N . ARG A 1 294 ? -20.535 -34.143 -27.072 1.00 73.94 294 ARG A N 1
ATOM 2293 C CA . ARG A 1 294 ? -20.062 -32.776 -27.268 1.00 73.94 294 ARG A CA 1
ATOM 2294 C C . ARG A 1 294 ? -19.103 -32.464 -26.133 1.00 73.94 294 ARG A C 1
ATOM 2296 O O . ARG A 1 294 ? -19.514 -32.413 -24.977 1.00 73.94 294 ARG A O 1
ATOM 2303 N N . ALA A 1 295 ? -17.834 -32.250 -26.474 1.00 70.94 295 ALA A N 1
ATOM 2304 C CA . ALA A 1 295 ? -16.868 -31.712 -25.530 1.00 70.94 295 ALA A CA 1
ATOM 2305 C C . ALA A 1 295 ? -17.445 -30.424 -24.903 1.00 70.94 295 ALA A C 1
ATOM 2307 O O . ALA A 1 295 ? -17.966 -29.583 -25.648 1.00 70.94 295 ALA A O 1
ATOM 2308 N N . PRO A 1 296 ? -17.397 -30.281 -23.566 1.00 74.88 296 PRO A N 1
ATOM 2309 C CA . PRO A 1 296 ? -17.981 -29.140 -22.876 1.00 74.88 296 PRO A CA 1
ATOM 2310 C C . PRO A 1 296 ? -17.394 -27.844 -23.427 1.00 74.88 296 PRO A C 1
ATOM 2312 O O . PRO A 1 296 ? -16.194 -27.748 -23.715 1.00 74.88 296 PRO A O 1
ATOM 2315 N N . THR A 1 297 ? -18.249 -26.841 -23.608 1.00 85.75 297 THR A N 1
ATOM 2316 C CA . THR A 1 297 ? -17.795 -25.523 -24.047 1.00 85.75 297 THR A CA 1
ATOM 2317 C C . THR A 1 297 ? -16.865 -24.916 -22.994 1.00 85.75 297 THR A C 1
ATOM 2319 O O . THR A 1 297 ? -16.864 -25.295 -21.819 1.00 85.75 297 THR A O 1
ATOM 2322 N N . ARG A 1 298 ? -16.023 -23.965 -23.416 1.00 84.19 298 ARG A N 1
ATOM 2323 C CA . ARG A 1 298 ? -15.113 -23.244 -22.510 1.00 84.19 298 ARG A CA 1
ATOM 2324 C C . ARG A 1 298 ? -15.864 -22.636 -21.316 1.00 84.19 298 ARG A C 1
ATOM 2326 O O . ARG A 1 298 ? -15.333 -22.670 -20.207 1.00 84.19 298 ARG A O 1
ATOM 2333 N N . ASP A 1 299 ? -17.083 -22.164 -21.554 1.00 88.00 299 ASP A N 1
ATOM 2334 C CA . ASP A 1 299 ? -17.926 -21.496 -20.564 1.00 88.00 299 ASP A CA 1
ATOM 2335 C C . ASP A 1 299 ? -18.424 -22.471 -19.489 1.00 88.00 299 ASP A C 1
ATOM 2337 O O . ASP A 1 299 ? -18.306 -22.189 -18.297 1.00 88.00 299 ASP A O 1
ATOM 2341 N N . GLU A 1 300 ? -18.852 -23.677 -19.881 1.00 93.12 300 GLU A N 1
ATOM 2342 C CA . GLU A 1 300 ? -19.288 -24.712 -18.934 1.00 93.12 300 GLU A CA 1
ATOM 2343 C C . GLU A 1 300 ? -18.171 -25.131 -17.969 1.00 93.12 300 GLU A C 1
ATOM 2345 O O . GLU A 1 300 ? -18.398 -25.313 -16.768 1.00 93.12 300 GLU A O 1
ATOM 2350 N N . TRP A 1 301 ? -16.941 -25.259 -18.475 1.00 94.31 301 TRP A N 1
ATOM 2351 C CA . TRP A 1 301 ? -15.792 -25.575 -17.628 1.00 94.31 301 TRP A CA 1
ATOM 2352 C C . TRP A 1 301 ? -15.522 -24.451 -16.614 1.00 94.31 301 TRP A C 1
ATOM 2354 O O . TRP A 1 301 ? -15.265 -24.718 -15.436 1.00 94.31 301 TRP A O 1
ATOM 2364 N N . GLN A 1 302 ? -15.619 -23.185 -17.042 1.00 95.12 302 GLN A N 1
ATOM 2365 C CA . GLN A 1 302 ? -15.436 -22.020 -16.169 1.00 95.12 302 GLN A CA 1
ATOM 2366 C C . GLN A 1 302 ? -16.495 -21.955 -15.062 1.00 95.12 302 GLN A C 1
ATOM 2368 O O . GLN A 1 302 ? -16.152 -21.692 -13.905 1.00 95.12 302 GLN A O 1
ATOM 2373 N N . GLU A 1 303 ? -17.754 -22.261 -15.374 1.00 96.00 303 GLU A N 1
ATOM 2374 C CA . GLU A 1 303 ? -18.828 -22.331 -14.380 1.00 96.00 303 GLU A CA 1
ATOM 2375 C C . GLU A 1 303 ? -18.585 -23.428 -13.335 1.00 96.00 303 GLU A C 1
ATOM 2377 O O . GLU A 1 303 ? -18.729 -23.183 -12.129 1.00 96.00 303 GLU A O 1
ATOM 2382 N N . ARG A 1 304 ? -18.153 -24.622 -13.770 1.00 96.75 304 ARG A N 1
ATOM 2383 C CA . ARG A 1 304 ? -17.803 -25.735 -12.867 1.00 96.75 304 ARG A CA 1
ATOM 2384 C C . ARG A 1 304 ? -16.616 -25.378 -11.972 1.00 96.75 304 ARG A C 1
ATOM 2386 O O . ARG A 1 304 ? -16.672 -25.608 -10.760 1.00 96.75 304 ARG A O 1
ATOM 2393 N N . PHE A 1 305 ? -15.585 -24.742 -12.528 1.00 97.56 305 PHE A N 1
ATOM 2394 C CA . PHE A 1 305 ? -14.431 -24.269 -11.760 1.00 97.56 305 PHE A CA 1
ATOM 2395 C C . PHE A 1 305 ? -14.828 -23.201 -10.722 1.00 97.56 305 PHE A C 1
ATOM 2397 O O . PHE A 1 305 ? -14.376 -23.226 -9.568 1.00 97.56 305 PHE A O 1
ATOM 2404 N N . ALA A 1 306 ? -15.715 -22.272 -11.094 1.00 96.06 306 ALA A N 1
ATOM 2405 C CA . ALA A 1 306 ? -16.248 -21.265 -10.181 1.00 96.06 306 ALA A CA 1
ATOM 2406 C C . ALA A 1 306 ? -17.078 -21.905 -9.053 1.00 96.06 306 ALA A C 1
ATOM 2408 O O . ALA A 1 306 ? -16.929 -21.528 -7.888 1.00 96.06 306 ALA A O 1
ATOM 2409 N N . ALA A 1 307 ? -17.895 -22.917 -9.363 1.00 98.06 307 ALA A N 1
ATOM 2410 C CA . ALA A 1 307 ? -18.642 -23.677 -8.362 1.00 98.06 307 ALA A CA 1
ATOM 2411 C C . ALA A 1 307 ? -17.714 -24.394 -7.364 1.00 98.06 307 ALA A C 1
ATOM 2413 O O . ALA A 1 307 ? -17.939 -24.304 -6.154 1.00 98.06 307 ALA A O 1
ATOM 2414 N N . ALA A 1 308 ? -16.633 -25.020 -7.847 1.00 98.19 308 ALA A N 1
ATOM 2415 C CA . ALA A 1 308 ? -15.618 -25.653 -7.000 1.00 98.19 308 ALA A CA 1
ATOM 2416 C C . ALA A 1 308 ? -14.957 -24.644 -6.044 1.00 98.19 308 ALA A C 1
ATOM 2418 O O . ALA A 1 308 ? -14.799 -24.898 -4.847 1.00 98.19 308 ALA A O 1
ATOM 2419 N N . THR A 1 309 ? -14.641 -23.452 -6.557 1.00 97.06 309 THR A N 1
ATOM 2420 C CA . THR A 1 309 ? -14.054 -22.362 -5.766 1.00 97.06 309 THR A CA 1
ATOM 2421 C C . THR A 1 309 ? -15.026 -21.853 -4.696 1.00 97.06 309 THR A C 1
ATOM 2423 O O . THR A 1 309 ? -14.625 -21.658 -3.548 1.00 97.06 309 THR A O 1
ATOM 2426 N N . ARG A 1 310 ? -16.321 -21.711 -5.017 1.00 97.94 310 ARG A N 1
ATOM 2427 C CA . ARG A 1 310 ? -17.358 -21.342 -4.035 1.00 97.94 310 ARG A CA 1
ATOM 2428 C C . ARG A 1 310 ? -17.514 -22.389 -2.929 1.00 97.94 310 ARG A C 1
ATOM 2430 O O . ARG A 1 310 ? -17.647 -22.020 -1.764 1.00 97.94 310 ARG A O 1
ATOM 2437 N N . ALA A 1 311 ? -17.481 -23.682 -3.259 1.00 97.75 311 ALA A N 1
ATOM 2438 C CA . ALA A 1 311 ? -17.508 -24.753 -2.256 1.00 97.75 311 ALA A CA 1
ATOM 2439 C C . ALA A 1 311 ? -16.295 -24.674 -1.310 1.00 97.75 311 ALA A C 1
ATOM 2441 O O . ALA A 1 311 ? -16.455 -24.709 -0.089 1.00 97.75 311 ALA A O 1
ATOM 2442 N N . TYR A 1 312 ? -15.101 -24.435 -1.863 1.00 96.88 312 TYR A N 1
ATOM 2443 C CA . TYR A 1 312 ? -13.880 -24.251 -1.077 1.00 96.88 312 TYR A CA 1
ATOM 2444 C C . TYR A 1 312 ? -13.964 -23.061 -0.109 1.00 96.88 312 TYR A C 1
ATOM 2446 O O . TYR A 1 312 ? -13.586 -23.194 1.057 1.00 96.88 312 TYR A O 1
ATOM 2454 N N . LEU A 1 313 ? -14.486 -21.915 -0.559 1.00 94.00 313 LEU A N 1
ATOM 2455 C CA . LEU A 1 313 ? -14.646 -20.721 0.282 1.00 94.00 313 LEU A CA 1
ATOM 2456 C C . LEU A 1 313 ? -15.644 -20.940 1.427 1.00 94.00 313 LEU A C 1
ATOM 2458 O O . LEU A 1 313 ? -15.401 -20.482 2.542 1.00 94.00 313 LEU A O 1
ATOM 2462 N N . ARG A 1 314 ? -16.704 -21.727 1.196 1.00 97.06 314 ARG A N 1
ATOM 2463 C CA . ARG A 1 314 ? -17.651 -22.162 2.240 1.00 97.06 314 ARG A CA 1
ATOM 2464 C C . ARG A 1 314 ? -17.073 -23.204 3.209 1.00 97.06 314 ARG A C 1
ATOM 2466 O O . ARG A 1 314 ? -17.777 -23.640 4.112 1.00 97.06 314 ARG A O 1
ATOM 2473 N N . ARG A 1 315 ? -15.800 -23.591 3.044 1.00 95.38 315 ARG A N 1
ATOM 2474 C CA . ARG A 1 315 ? -15.100 -24.648 3.798 1.00 95.38 315 ARG A CA 1
ATOM 2475 C C . ARG A 1 315 ? -15.727 -26.039 3.670 1.00 95.38 315 ARG A C 1
ATOM 2477 O O . ARG A 1 315 ? -15.399 -26.922 4.457 1.00 95.38 315 ARG A O 1
ATOM 2484 N N . ASP A 1 316 ? -16.548 -26.255 2.649 1.00 97.81 316 ASP A N 1
ATOM 2485 C CA . ASP A 1 316 ? -17.040 -27.580 2.288 1.00 97.81 316 ASP A CA 1
ATOM 2486 C C . ASP A 1 316 ? -15.974 -28.285 1.437 1.00 97.81 316 ASP A C 1
ATOM 2488 O O . ASP A 1 316 ? -15.943 -28.194 0.205 1.00 97.81 316 ASP A O 1
ATOM 2492 N N . LEU A 1 317 ? -14.996 -28.884 2.123 1.00 97.50 317 LEU A N 1
ATOM 2493 C CA . LEU A 1 317 ? -13.807 -29.443 1.479 1.00 97.50 317 LEU A CA 1
ATOM 2494 C C . LEU A 1 317 ? -14.138 -30.661 0.613 1.00 97.50 317 LEU A C 1
ATOM 2496 O O . LEU A 1 317 ? -13.482 -30.859 -0.409 1.00 97.50 317 LEU A O 1
ATOM 2500 N N . ASP A 1 318 ? -15.129 -31.461 1.002 1.00 97.69 318 ASP A N 1
ATOM 2501 C CA . ASP A 1 318 ? -15.505 -32.668 0.267 1.00 97.69 318 ASP A CA 1
ATOM 2502 C C . ASP A 1 318 ? -16.194 -32.314 -1.052 1.00 97.69 318 ASP A C 1
ATOM 2504 O O . ASP A 1 318 ? -15.807 -32.832 -2.105 1.00 97.69 318 ASP A O 1
ATOM 2508 N N . GLU A 1 319 ? -17.124 -31.356 -1.027 1.00 97.75 319 GLU A N 1
ATOM 2509 C CA . GLU A 1 319 ? -17.772 -30.874 -2.245 1.00 97.75 319 GLU A CA 1
ATOM 2510 C C . GLU A 1 319 ? -16.782 -30.152 -3.170 1.00 97.75 319 GLU A C 1
ATOM 2512 O O . GLU A 1 319 ? -16.789 -30.360 -4.386 1.00 97.75 319 GLU A O 1
ATOM 2517 N N . ALA A 1 320 ? -15.865 -29.356 -2.606 1.00 98.25 320 ALA A N 1
ATOM 2518 C CA . ALA A 1 320 ? -14.820 -28.697 -3.384 1.00 98.25 320 ALA A CA 1
ATOM 2519 C C . ALA A 1 320 ? -13.908 -29.705 -4.102 1.00 98.25 320 ALA A C 1
ATOM 2521 O O . ALA A 1 320 ? -13.625 -29.536 -5.289 1.00 98.25 320 ALA A O 1
ATOM 2522 N N . ILE A 1 321 ? -13.470 -30.767 -3.410 1.00 98.19 321 ILE A N 1
ATOM 2523 C CA . ILE A 1 321 ? -12.653 -31.835 -4.010 1.00 98.19 321 ILE A CA 1
ATOM 2524 C C . ILE A 1 321 ? -13.420 -32.504 -5.152 1.00 98.19 321 ILE A C 1
ATOM 2526 O O . ILE A 1 321 ? -12.884 -32.601 -6.255 1.00 98.19 321 ILE A O 1
ATOM 2530 N N . ARG A 1 322 ? -14.681 -32.890 -4.922 1.00 98.38 322 ARG A N 1
ATOM 2531 C CA . ARG A 1 322 ? -15.527 -33.548 -5.928 1.00 98.38 322 ARG A CA 1
ATOM 2532 C C . ARG A 1 322 ? -15.686 -32.702 -7.195 1.00 98.38 322 ARG A C 1
ATOM 2534 O O . ARG A 1 322 ? -15.614 -33.227 -8.306 1.00 98.38 322 ARG A O 1
ATOM 2541 N N . LEU A 1 323 ? -15.895 -31.392 -7.047 1.00 98.19 323 LEU A N 1
ATOM 2542 C CA . LEU A 1 323 ? -16.046 -30.477 -8.182 1.00 98.19 323 LEU A CA 1
ATOM 2543 C C . LEU A 1 323 ? -14.723 -30.246 -8.930 1.00 98.19 323 LEU A C 1
ATOM 2545 O O . LEU A 1 323 ? -14.724 -30.230 -10.161 1.00 98.19 323 LEU A O 1
ATOM 2549 N N . PHE A 1 324 ? -13.589 -30.131 -8.229 1.00 98.31 324 PHE A N 1
ATOM 2550 C CA . PHE A 1 324 ? -12.282 -30.031 -8.892 1.00 98.31 324 PHE A CA 1
ATOM 2551 C C . PHE A 1 324 ? -11.879 -31.335 -9.604 1.00 98.31 324 PHE A C 1
ATOM 2553 O O . PHE A 1 324 ? -11.288 -31.269 -10.678 1.00 98.31 324 PHE A O 1
ATOM 2560 N N . GLU A 1 325 ? -12.242 -32.511 -9.082 1.00 98.06 325 GLU A N 1
ATOM 2561 C CA . GLU A 1 325 ? -12.029 -33.794 -9.776 1.00 98.06 325 GLU A CA 1
ATOM 2562 C C . GLU A 1 325 ? -12.810 -33.866 -11.096 1.00 98.06 325 GLU A C 1
ATOM 2564 O O . GLU A 1 325 ? -12.271 -34.323 -12.102 1.00 98.06 325 GLU A O 1
ATOM 2569 N N . ARG A 1 326 ? -14.038 -33.329 -11.135 1.00 97.56 326 ARG A N 1
ATOM 2570 C CA . ARG A 1 326 ? -14.801 -33.184 -12.388 1.00 97.56 326 ARG A CA 1
ATOM 2571 C C . ARG A 1 326 ? -14.122 -32.229 -13.371 1.00 97.56 326 ARG A C 1
ATOM 2573 O O . ARG A 1 326 ? -14.029 -32.547 -14.550 1.00 97.56 326 ARG A O 1
ATOM 2580 N N . CYS A 1 327 ? -13.586 -31.107 -12.885 1.00 97.50 327 CYS A N 1
ATOM 2581 C CA . CYS A 1 327 ? -12.836 -30.174 -13.731 1.00 97.50 327 CYS A CA 1
ATOM 2582 C C . CYS A 1 327 ? -11.590 -30.834 -14.357 1.00 97.50 327 CYS A C 1
ATOM 2584 O O . CYS A 1 327 ? -11.279 -30.543 -15.511 1.00 97.50 327 CYS A O 1
ATOM 2586 N N . LEU A 1 328 ? -10.907 -31.736 -13.631 1.00 97.25 328 LEU A N 1
ATOM 2587 C CA . LEU A 1 328 ? -9.774 -32.514 -14.161 1.00 97.25 328 LEU A CA 1
ATOM 2588 C C . LEU A 1 328 ? -10.196 -33.602 -15.145 1.00 97.25 328 LEU A C 1
ATOM 2590 O O . LEU A 1 328 ? -9.451 -33.878 -16.077 1.00 97.25 328 LEU A O 1
ATOM 2594 N N . ALA A 1 329 ? -11.367 -34.215 -14.964 1.00 96.50 329 ALA A N 1
ATOM 2595 C CA . ALA A 1 329 ? -11.880 -35.182 -15.932 1.00 96.50 329 ALA A CA 1
ATOM 2596 C C . ALA A 1 329 ? -12.101 -34.537 -17.313 1.00 96.50 329 ALA A C 1
ATOM 2598 O O . ALA A 1 329 ? -11.885 -35.179 -18.335 1.00 96.50 329 ALA A O 1
ATOM 2599 N N . GLU A 1 330 ? -12.483 -33.256 -17.339 1.00 94.88 330 GLU A N 1
ATOM 2600 C CA . GLU A 1 330 ? -12.655 -32.480 -18.572 1.00 94.88 330 GLU A CA 1
ATOM 2601 C C . GLU A 1 330 ? -11.336 -31.903 -19.108 1.00 94.88 330 GLU A C 1
ATOM 2603 O O . GLU A 1 330 ? -11.132 -31.845 -20.320 1.00 94.88 330 GLU A O 1
ATOM 2608 N N . ARG A 1 331 ? -10.437 -31.457 -18.218 1.00 96.25 331 ARG A N 1
ATOM 2609 C CA . ARG A 1 331 ? -9.121 -30.895 -18.567 1.00 96.25 331 ARG A CA 1
ATOM 2610 C C . ARG A 1 331 ? -8.026 -31.460 -17.651 1.00 96.25 331 ARG A C 1
ATOM 2612 O O . ARG A 1 331 ? -7.685 -30.817 -16.654 1.00 96.25 331 ARG A O 1
ATOM 2619 N N . PRO A 1 332 ? -7.447 -32.626 -17.993 1.00 97.38 332 PRO A N 1
ATOM 2620 C CA . PRO A 1 332 ? -6.481 -33.320 -17.134 1.00 97.38 332 PRO A CA 1
ATOM 2621 C C . PRO A 1 332 ? -5.221 -32.506 -16.818 1.00 97.38 332 PRO A C 1
ATOM 2623 O O . PRO A 1 332 ? -4.671 -32.619 -15.724 1.00 97.38 332 PRO A O 1
ATOM 2626 N N . ASP A 1 333 ? -4.809 -31.641 -17.747 1.00 96.19 333 ASP A N 1
ATOM 2627 C CA . ASP A 1 333 ? -3.560 -30.879 -17.663 1.00 96.19 333 ASP A CA 1
ATOM 2628 C C . ASP A 1 333 ? -3.730 -29.462 -17.080 1.00 96.19 333 ASP A C 1
ATOM 2630 O O . ASP A 1 333 ? -2.791 -28.656 -17.097 1.00 96.19 333 ASP A O 1
ATOM 2634 N N . ASP A 1 334 ? -4.912 -29.114 -16.552 1.00 96.88 334 ASP A N 1
ATOM 2635 C CA . ASP A 1 334 ? -5.130 -27.792 -15.961 1.00 96.88 334 ASP A CA 1
ATOM 2636 C C . ASP A 1 334 ? -4.361 -27.631 -14.637 1.00 96.88 334 ASP A C 1
ATOM 2638 O O . ASP A 1 334 ? -4.780 -28.065 -13.556 1.00 96.88 334 ASP A O 1
ATOM 2642 N N . LYS A 1 335 ? -3.217 -26.940 -14.718 1.00 96.38 335 LYS A N 1
ATOM 2643 C CA . LYS A 1 335 ? -2.307 -26.687 -13.586 1.00 96.38 335 LYS A CA 1
ATOM 2644 C C . LYS A 1 335 ? -3.010 -26.026 -12.396 1.00 96.38 335 LYS A C 1
ATOM 2646 O O . LYS A 1 335 ? -2.647 -26.287 -11.247 1.00 96.38 335 LYS A O 1
ATOM 2651 N N . ARG A 1 336 ? -4.006 -25.168 -12.652 1.00 96.56 336 ARG A N 1
ATOM 2652 C CA . ARG A 1 336 ? -4.740 -24.446 -11.602 1.00 96.56 336 ARG A CA 1
ATOM 2653 C C . ARG A 1 336 ? -5.594 -25.406 -10.774 1.00 96.56 336 ARG A C 1
ATOM 2655 O O . ARG A 1 336 ? -5.545 -25.358 -9.543 1.00 96.56 336 ARG A O 1
ATOM 2662 N N . THR A 1 337 ? -6.329 -26.293 -11.437 1.00 97.94 337 THR A N 1
ATOM 2663 C CA . THR A 1 337 ? -7.162 -27.319 -10.804 1.00 97.94 337 THR A CA 1
ATOM 2664 C C . THR A 1 337 ? -6.312 -28.330 -10.033 1.00 97.94 337 THR A C 1
ATOM 2666 O O . THR A 1 337 ? -6.607 -28.593 -8.865 1.00 97.94 337 THR A O 1
ATOM 2669 N N . LEU A 1 338 ? -5.212 -28.821 -10.623 1.00 98.06 338 LEU A N 1
ATOM 2670 C CA . LEU A 1 338 ? -4.281 -29.748 -9.959 1.00 98.06 338 LEU A CA 1
ATOM 2671 C C . LEU A 1 338 ? -3.738 -29.177 -8.638 1.00 98.06 338 LEU A C 1
ATOM 2673 O O . LEU A 1 338 ? -3.811 -29.833 -7.597 1.00 98.06 338 LEU A O 1
ATOM 2677 N N . HIS A 1 339 ? -3.255 -27.930 -8.658 1.00 96.50 339 HIS A N 1
ATOM 2678 C CA . HIS A 1 339 ? -2.710 -27.257 -7.471 1.00 96.50 339 HIS A CA 1
ATOM 2679 C C . HIS A 1 339 ? -3.750 -27.067 -6.359 1.00 96.50 339 HIS A C 1
ATOM 2681 O O . HIS A 1 339 ? -3.467 -27.297 -5.179 1.00 96.50 339 HIS A O 1
ATOM 2687 N N . ASN A 1 340 ? -4.971 -26.659 -6.719 1.00 96.38 340 ASN A N 1
ATOM 2688 C CA . ASN A 1 340 ? -6.061 -26.481 -5.755 1.00 96.38 340 ASN A CA 1
ATOM 2689 C C . ASN A 1 340 ? -6.452 -27.808 -5.093 1.00 96.38 340 ASN A C 1
ATOM 2691 O O . ASN A 1 340 ? -6.630 -27.874 -3.873 1.00 96.38 340 ASN A O 1
ATOM 2695 N N . LEU A 1 341 ? -6.529 -28.871 -5.887 1.00 97.88 341 LEU A N 1
ATOM 2696 C CA . LEU A 1 341 ? -6.902 -30.204 -5.439 1.00 97.88 341 LEU A CA 1
ATOM 2697 C C . LEU A 1 341 ? -5.826 -30.838 -4.541 1.00 97.88 341 LEU A C 1
ATOM 2699 O O . LEU A 1 341 ? -6.153 -31.428 -3.509 1.00 97.88 341 LEU A O 1
ATOM 2703 N N . GLU A 1 342 ? -4.540 -30.636 -4.844 1.00 97.75 342 GLU A N 1
ATOM 2704 C CA . GLU A 1 342 ? -3.436 -31.045 -3.965 1.00 97.75 342 GLU A CA 1
ATOM 2705 C C . GLU A 1 342 ? -3.508 -30.339 -2.598 1.00 97.75 342 GLU A C 1
ATOM 2707 O O . GLU A 1 342 ? -3.413 -30.984 -1.545 1.00 97.75 342 GLU A O 1
ATOM 2712 N N . LYS A 1 343 ? -3.736 -29.017 -2.592 1.00 96.81 343 LYS A N 1
ATOM 2713 C CA . LYS A 1 343 ? -3.899 -28.234 -1.356 1.00 96.81 343 LYS A CA 1
ATOM 2714 C C . LYS A 1 343 ? -5.090 -28.703 -0.524 1.00 96.81 343 LYS A C 1
ATOM 2716 O O . LYS A 1 343 ? -4.963 -28.831 0.696 1.00 96.81 343 LYS A O 1
ATOM 2721 N N . LEU A 1 344 ? -6.227 -28.973 -1.163 1.00 97.00 344 LEU A N 1
ATOM 2722 C CA . LEU A 1 344 ? -7.428 -29.486 -0.503 1.00 97.00 344 LEU A CA 1
ATOM 2723 C C . LEU A 1 344 ? -7.186 -30.854 0.142 1.00 97.00 344 LEU A C 1
ATOM 2725 O O . LEU A 1 344 ? -7.486 -31.037 1.323 1.00 97.00 344 LEU A O 1
ATOM 2729 N N . ARG A 1 345 ? -6.555 -31.787 -0.584 1.00 97.00 345 ARG A N 1
ATOM 2730 C CA . ARG A 1 345 ? -6.199 -33.117 -0.059 1.00 97.00 345 ARG A CA 1
ATOM 2731 C C . ARG A 1 345 ? -5.237 -33.031 1.128 1.00 97.00 345 ARG A C 1
ATOM 2733 O O . ARG A 1 345 ? -5.413 -33.754 2.107 1.00 97.00 345 ARG A O 1
ATOM 2740 N N . LYS A 1 346 ? -4.259 -32.117 1.088 1.00 96.62 346 LYS A N 1
ATOM 2741 C CA . LYS A 1 346 ? -3.360 -31.844 2.225 1.00 96.62 346 LYS A CA 1
ATOM 2742 C C . LYS A 1 346 ? -4.118 -31.317 3.446 1.00 96.62 346 LYS A C 1
ATOM 2744 O O . LYS A 1 346 ? -3.848 -31.768 4.555 1.00 96.62 346 LYS A O 1
ATOM 2749 N N . ARG A 1 347 ? -5.075 -30.402 3.254 1.00 95.25 347 ARG A N 1
ATOM 2750 C CA . ARG A 1 347 ? -5.902 -29.860 4.348 1.00 95.25 347 ARG A CA 1
ATOM 2751 C C . ARG A 1 347 ? -6.809 -30.914 4.971 1.00 95.25 347 ARG A C 1
ATOM 2753 O O . ARG A 1 347 ? -6.861 -30.988 6.189 1.00 95.25 347 ARG A O 1
ATOM 2760 N N . ARG A 1 348 ? -7.442 -31.765 4.160 1.00 95.25 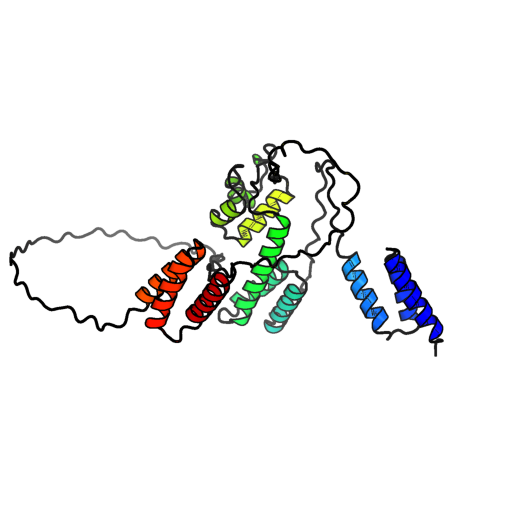348 ARG A N 1
ATOM 2761 C CA . ARG A 1 348 ? -8.319 -32.845 4.642 1.00 95.25 348 ARG A CA 1
ATOM 2762 C C . ARG A 1 348 ? -7.585 -33.885 5.501 1.00 95.25 348 ARG A C 1
ATOM 2764 O O . ARG A 1 348 ? -8.192 -34.493 6.370 1.00 95.25 348 ARG A O 1
ATOM 2771 N N . ARG A 1 349 ? -6.281 -34.090 5.275 1.00 91.88 349 ARG A N 1
ATOM 2772 C CA . ARG A 1 349 ? -5.443 -35.008 6.071 1.00 91.88 349 ARG A CA 1
ATOM 2773 C C . ARG A 1 349 ? -5.037 -34.457 7.439 1.00 91.88 349 ARG A C 1
ATOM 2775 O O . ARG A 1 349 ? -4.483 -35.215 8.228 1.00 91.88 349 ARG A O 1
ATOM 2782 N N . LYS A 1 350 ? -5.232 -33.162 7.700 1.00 87.25 350 LYS A N 1
ATOM 2783 C CA . LYS A 1 350 ? -4.866 -32.539 8.972 1.00 87.25 350 LYS A CA 1
ATOM 2784 C C . LYS A 1 350 ? -6.104 -32.576 9.887 1.00 87.25 350 LYS A C 1
ATOM 2786 O O . LYS A 1 350 ? -7.044 -31.847 9.576 1.00 87.25 350 LYS A O 1
ATOM 2791 N N . PRO A 1 351 ? -6.135 -33.459 10.904 1.00 67.19 351 PRO A N 1
ATOM 2792 C CA . PRO A 1 351 ? -7.286 -33.619 11.791 1.00 67.19 351 PRO A CA 1
ATOM 2793 C C . PRO A 1 351 ? -7.540 -32.385 12.657 1.00 67.19 351 PRO A C 1
ATOM 2795 O O . PRO A 1 351 ? -6.573 -31.619 12.907 1.00 67.19 351 PRO A O 1
#

Foldseek 3Di:
DPPPVLLVVLQVQLVVCVVVVNNVSSLVSLVVSCVVPVPPVVSVVVNVVSVVVVVPPPPPPDDDDDPPDDLDPDPPPPPPPPVPPVDDPLVVLLVVLVVCLVVLVLVVSLVSLVVSCVVPVPPPVSVVSNVSSLVSLLVVLCVLVDDQQWQKAFDVVCLPVDPPLLNQLLVVRHRPAGNVRSQVPDPVHNSSSSVSVSVCPSVVRIDTDPPPPCPPPPPDDDDDPPPPDDDDPDDPDPPPPPPDPDPDPPPPPPPDPDDDDDDDDDDDDDDDDDDDDDDDDDDDPPPDPDPPPDQDDPVVLVVLLVVLVVCVVVVVLVSNLVSLVVSCVSPVPPPVSVVVNVVSVVVVPPD